Protein AF-A0A3D0ZPR6-F1 (afdb_monomer)

Structure (mmCIF, N/CA/C/O backbone):
data_AF-A0A3D0ZPR6-F1
#
_entry.id   AF-A0A3D0ZPR6-F1
#
loop_
_atom_site.group_PDB
_atom_site.id
_atom_site.type_symbol
_atom_site.label_atom_id
_atom_site.label_alt_id
_atom_site.label_comp_id
_atom_site.label_asym_id
_atom_site.label_entity_id
_atom_site.label_seq_id
_atom_site.pdbx_PDB_ins_code
_atom_site.Cartn_x
_atom_site.Cartn_y
_atom_site.Cartn_z
_atom_site.occupancy
_atom_site.B_iso_or_equiv
_atom_site.auth_seq_id
_atom_site.auth_comp_id
_atom_site.auth_asym_id
_atom_site.auth_atom_id
_atom_site.pdbx_PDB_model_num
ATOM 1 N N . MET A 1 1 ? -11.405 -10.430 -20.512 1.00 34.81 1 MET A N 1
ATOM 2 C CA . MET A 1 1 ? -11.987 -11.019 -19.284 1.00 34.81 1 MET A CA 1
ATOM 3 C C . MET A 1 1 ? -10.862 -11.625 -18.451 1.00 34.81 1 MET A C 1
ATOM 5 O O . MET A 1 1 ? -10.528 -12.784 -18.634 1.00 34.81 1 MET A O 1
ATOM 9 N N . ILE A 1 2 ? -10.227 -10.839 -17.581 1.00 27.16 2 ILE A N 1
ATOM 10 C CA . ILE A 1 2 ? -9.358 -11.370 -16.519 1.00 27.16 2 ILE A CA 1
ATOM 11 C C . ILE A 1 2 ? -9.762 -10.626 -15.255 1.00 27.16 2 ILE A C 1
ATOM 13 O O . ILE A 1 2 ? -9.147 -9.654 -14.848 1.00 27.16 2 ILE A O 1
ATOM 17 N N . ASN A 1 3 ? -10.882 -11.061 -14.689 1.00 32.47 3 ASN A N 1
ATOM 18 C CA . ASN A 1 3 ? -11.326 -10.644 -13.372 1.00 32.47 3 ASN A CA 1
ATOM 19 C C . ASN A 1 3 ? -10.833 -11.718 -12.394 1.00 32.47 3 ASN A C 1
ATOM 21 O O . ASN A 1 3 ? -11.618 -12.502 -11.863 1.00 32.47 3 ASN A O 1
ATOM 25 N N . LYS A 1 4 ? -9.508 -11.820 -12.214 1.00 36.25 4 LYS A N 1
ATOM 26 C CA . LYS A 1 4 ? -8.973 -12.439 -10.999 1.00 36.25 4 LYS A CA 1
ATOM 27 C C . LYS A 1 4 ? -9.150 -11.386 -9.919 1.00 36.25 4 LYS A C 1
ATOM 29 O O . LYS A 1 4 ? -8.231 -10.632 -9.625 1.00 36.25 4 LYS A O 1
ATOM 34 N N . ARG A 1 5 ? -10.394 -11.289 -9.435 1.00 39.62 5 ARG A N 1
ATOM 35 C CA . ARG A 1 5 ? -10.737 -10.559 -8.220 1.00 39.62 5 ARG A CA 1
ATOM 36 C C . ARG A 1 5 ? -9.636 -10.831 -7.210 1.00 39.62 5 ARG A C 1
ATOM 38 O O . ARG A 1 5 ? -9.244 -11.988 -7.050 1.00 39.62 5 ARG A O 1
ATOM 45 N N . PHE A 1 6 ? -9.176 -9.768 -6.565 1.00 43.50 6 PHE A N 1
ATOM 46 C CA . PHE A 1 6 ? -8.544 -9.831 -5.259 1.00 43.50 6 PHE A CA 1
ATOM 47 C C . PHE A 1 6 ? -9.186 -10.990 -4.491 1.00 43.50 6 PHE A C 1
ATOM 49 O O . PHE A 1 6 ? -10.407 -11.000 -4.299 1.00 43.50 6 PHE A O 1
ATOM 56 N N . ASP A 1 7 ? -8.421 -12.051 -4.244 1.00 51.84 7 ASP A N 1
ATOM 57 C CA . ASP A 1 7 ? -8.992 -13.287 -3.730 1.00 51.84 7 ASP A CA 1
ATOM 58 C C . ASP A 1 7 ? -9.347 -13.031 -2.267 1.00 51.84 7 ASP A C 1
ATOM 60 O O . ASP A 1 7 ? -8.512 -13.161 -1.381 1.00 51.84 7 ASP A O 1
ATOM 64 N N . LEU A 1 8 ? -10.583 -12.588 -2.028 1.00 46.66 8 LEU A N 1
ATOM 65 C CA . LEU A 1 8 ? -11.103 -12.271 -0.700 1.00 46.66 8 LEU A CA 1
ATOM 66 C C . LEU A 1 8 ? -10.991 -13.470 0.242 1.00 46.66 8 LEU A C 1
ATOM 68 O O . LEU A 1 8 ? -10.890 -13.281 1.450 1.00 46.66 8 LEU A O 1
ATOM 72 N N . LYS A 1 9 ? -10.987 -14.697 -0.294 1.00 52.53 9 LYS A N 1
ATOM 73 C CA . LYS A 1 9 ? -10.717 -15.894 0.494 1.00 52.53 9 LYS A CA 1
ATOM 74 C C . LYS A 1 9 ? -9.251 -15.918 0.917 1.00 52.53 9 LYS A C 1
ATOM 76 O O . LYS A 1 9 ? -8.989 -16.046 2.100 1.00 52.53 9 LYS A O 1
ATOM 81 N N . LYS A 1 10 ? -8.316 -15.671 -0.002 1.00 57.78 10 LYS A N 1
ATOM 82 C CA . LYS A 1 10 ? -6.886 -15.540 0.317 1.00 57.78 10 LYS A CA 1
ATOM 83 C C . LYS A 1 10 ? -6.594 -14.365 1.259 1.00 57.78 10 LYS A C 1
ATOM 85 O O . LYS A 1 10 ? -5.758 -14.505 2.137 1.00 57.78 10 LYS A O 1
ATOM 90 N N . LEU A 1 11 ? -7.286 -13.230 1.125 1.00 51.34 11 LEU A N 1
ATOM 91 C CA . LEU A 1 11 ? -7.208 -12.108 2.071 1.00 51.34 11 LEU A CA 1
ATOM 92 C C . LEU A 1 11 ? -7.640 -12.557 3.471 1.00 51.34 11 LEU A C 1
ATOM 94 O O . LEU A 1 11 ? -6.937 -12.286 4.435 1.00 51.34 11 LEU A O 1
ATOM 98 N N . LYS A 1 12 ? -8.770 -13.268 3.568 1.00 57.56 12 LYS A N 1
ATOM 99 C CA . LYS A 1 12 ? -9.267 -13.830 4.829 1.00 57.56 12 LYS A CA 1
ATOM 100 C C . LYS A 1 12 ? -8.322 -14.880 5.396 1.00 57.56 12 LYS A C 1
ATOM 102 O O . LYS A 1 12 ? -8.087 -14.860 6.590 1.00 57.56 12 LYS A O 1
ATOM 107 N N . ASP A 1 13 ? -7.738 -15.735 4.564 1.00 63.59 13 ASP A N 1
ATOM 108 C CA . ASP A 1 13 ? -6.769 -16.748 4.988 1.00 63.59 13 ASP A CA 1
ATOM 109 C C . ASP A 1 13 ? -5.475 -16.098 5.503 1.00 63.59 13 ASP A C 1
ATOM 111 O O . ASP A 1 13 ? -4.965 -16.514 6.531 1.00 63.59 13 ASP A O 1
ATOM 115 N N . LEU A 1 14 ? -4.983 -15.029 4.864 1.00 59.00 14 LEU A N 1
ATOM 116 C CA . LEU A 1 14 ? -3.809 -14.281 5.334 1.00 59.00 14 LEU A CA 1
ATOM 117 C C . LEU A 1 14 ? -4.095 -13.442 6.576 1.00 59.00 14 LEU A C 1
ATOM 119 O O . LEU A 1 14 ? -3.230 -13.311 7.437 1.00 59.00 14 LEU A O 1
ATOM 123 N N . LEU A 1 15 ? -5.298 -12.871 6.666 1.00 61.22 15 LEU A N 1
ATOM 124 C CA . LEU A 1 15 ? -5.761 -12.200 7.870 1.00 61.22 15 LEU A CA 1
ATOM 125 C C . LEU A 1 15 ? -5.844 -13.221 9.005 1.00 61.22 15 LEU A C 1
ATOM 127 O O . LEU A 1 15 ? -5.319 -12.963 10.073 1.00 61.22 15 LEU A O 1
ATOM 131 N N . ASN A 1 16 ? -6.396 -14.408 8.753 1.00 62.38 16 ASN A N 1
ATOM 132 C CA . ASN A 1 16 ? -6.420 -15.499 9.718 1.00 62.38 16 ASN A CA 1
ATOM 133 C C . ASN A 1 16 ? -4.999 -15.947 10.090 1.00 62.38 16 ASN A C 1
ATOM 135 O O . ASN A 1 16 ? -4.722 -16.032 11.271 1.00 62.38 16 ASN A O 1
ATOM 139 N N . GLU A 1 17 ? -4.071 -16.137 9.146 1.00 64.31 17 GLU A N 1
ATOM 140 C CA . GLU A 1 17 ? -2.657 -16.454 9.437 1.00 64.31 17 GLU A CA 1
ATOM 141 C C . GLU A 1 17 ? -1.986 -15.375 10.308 1.00 64.31 17 GLU A C 1
ATOM 143 O O . GLU A 1 17 ? -1.278 -15.707 11.255 1.00 64.31 17 GLU A O 1
ATOM 148 N N . ALA A 1 18 ? -2.234 -14.089 10.034 1.00 55.81 18 ALA A N 1
ATOM 149 C CA . ALA A 1 18 ? -1.741 -12.980 10.855 1.00 55.81 18 ALA A CA 1
ATOM 150 C C . ALA A 1 18 ? -2.423 -12.916 12.238 1.00 55.81 18 ALA A C 1
ATOM 152 O O . ALA A 1 18 ? -1.809 -12.477 13.211 1.00 55.81 18 ALA A O 1
ATOM 153 N N . LEU A 1 19 ? -3.679 -13.363 12.329 1.00 58.81 19 LEU A N 1
ATOM 154 C CA . LEU A 1 19 ? -4.473 -13.433 13.557 1.00 58.81 19 LEU A CA 1
ATOM 155 C C . LEU A 1 19 ? -4.222 -14.712 14.373 1.00 58.81 19 LEU A C 1
ATOM 157 O O . LEU A 1 19 ? -4.479 -14.699 15.571 1.00 58.81 19 LEU A O 1
ATOM 161 N N . GLU A 1 20 ? -3.682 -15.789 13.795 1.00 60.47 20 GLU A N 1
ATOM 162 C CA . GLU A 1 20 ? -3.307 -17.022 14.516 1.00 60.47 20 GLU A CA 1
ATOM 163 C C . GLU A 1 20 ? -2.191 -16.757 15.551 1.00 60.47 20 GLU A C 1
ATOM 165 O O . GLU A 1 20 ? -2.077 -17.471 16.550 1.00 60.47 20 GLU A O 1
ATOM 170 N N . GLU A 1 21 ? -1.409 -15.679 15.386 1.00 52.12 21 GLU A N 1
ATOM 171 C CA . GLU A 1 21 ? -0.466 -15.192 16.406 1.00 52.12 21 GLU A CA 1
ATOM 172 C C . GLU A 1 21 ? -1.179 -14.592 17.642 1.00 52.12 21 GLU A C 1
ATOM 174 O O . GLU A 1 21 ? -0.610 -14.566 18.737 1.00 52.12 21 GLU A O 1
ATOM 179 N N . GLN A 1 22 ? -2.447 -14.179 17.516 1.00 47.12 22 GLN A N 1
ATOM 180 C CA . GLN A 1 22 ? -3.322 -13.792 18.625 1.00 47.12 22 GLN A CA 1
ATOM 181 C C . GLN A 1 22 ? -4.172 -14.988 19.069 1.00 47.12 22 GLN A C 1
ATOM 183 O O . GLN A 1 22 ? -5.260 -15.252 18.564 1.00 47.12 22 GLN A O 1
ATOM 188 N N . LYS A 1 23 ? -3.676 -15.727 20.068 1.00 44.44 23 LYS A N 1
ATOM 189 C CA . LYS A 1 23 ? -4.405 -16.825 20.728 1.00 44.44 23 LYS A CA 1
ATOM 190 C C . LYS A 1 23 ? -5.888 -16.498 20.938 1.00 44.44 23 LYS A C 1
ATOM 192 O O . LYS A 1 23 ? -6.188 -15.594 21.707 1.00 44.44 23 LYS A O 1
ATOM 197 N N . LYS A 1 24 ? -6.768 -17.346 20.383 1.00 47.41 24 LYS A N 1
ATOM 198 C CA . LYS A 1 24 ? -8.145 -17.637 20.839 1.00 47.41 24 LYS A CA 1
ATOM 199 C C . LYS A 1 24 ? -8.813 -16.483 21.590 1.00 47.41 24 LYS A C 1
ATOM 201 O O . LYS A 1 24 ? -9.050 -16.570 22.795 1.00 47.41 24 LYS A O 1
ATOM 206 N N . VAL A 1 25 ? -9.170 -15.439 20.864 1.00 43.69 25 VAL A N 1
ATOM 207 C CA . VAL A 1 25 ? -10.158 -14.484 21.342 1.00 43.69 25 VAL A CA 1
ATOM 208 C C . VAL A 1 25 ? -11.350 -14.577 20.402 1.00 43.69 25 VAL A C 1
ATOM 210 O O . VAL A 1 25 ? -11.406 -13.960 19.346 1.00 43.69 25 VAL A O 1
ATOM 213 N N . ASP A 1 26 ? -12.296 -15.426 20.792 1.00 58.94 26 ASP A N 1
ATOM 214 C CA . ASP A 1 26 ? -13.653 -15.428 20.260 1.00 58.94 26 ASP A CA 1
ATOM 215 C C . ASP A 1 26 ? -14.349 -14.142 20.751 1.00 58.94 26 ASP A C 1
ATOM 217 O O . ASP A 1 26 ? -15.017 -14.127 21.784 1.00 58.94 26 ASP A O 1
ATOM 221 N N . LEU A 1 27 ? -14.095 -13.012 20.083 1.00 46.84 27 LEU A N 1
ATOM 222 C CA . LEU A 1 27 ? -14.778 -11.738 20.327 1.00 46.84 27 LEU A CA 1
ATOM 223 C C . LEU A 1 27 ? -15.322 -11.222 19.001 1.00 46.84 27 LEU A C 1
ATOM 225 O O . LEU A 1 27 ? -14.607 -10.620 18.203 1.00 46.84 27 LEU A O 1
ATOM 229 N N . GLY A 1 28 ? -16.607 -11.486 18.769 1.00 52.66 28 GLY A N 1
ATOM 230 C CA . GLY A 1 28 ? -17.334 -11.127 17.556 1.00 52.66 28 GLY A CA 1
ATOM 231 C C . GLY A 1 28 ? -16.901 -9.793 16.947 1.00 52.66 28 GLY A C 1
ATOM 232 O O . GLY A 1 28 ? -17.127 -8.734 17.524 1.00 52.66 28 GLY A O 1
ATOM 233 N N . LYS A 1 29 ? -16.304 -9.865 15.752 1.00 75.25 29 LYS A N 1
ATOM 234 C CA . LYS A 1 29 ? -15.971 -8.719 14.895 1.00 75.25 29 LYS A CA 1
ATOM 235 C C . LYS A 1 29 ? -15.117 -7.619 15.550 1.00 75.25 29 LYS A C 1
ATOM 237 O O . LYS A 1 29 ? -15.063 -6.531 14.995 1.00 75.25 29 LYS A O 1
ATOM 242 N N . LEU A 1 30 ? -14.463 -7.835 16.690 1.00 83.69 30 LEU A N 1
ATOM 243 C CA . LEU A 1 30 ? -13.553 -6.844 17.272 1.00 83.69 30 LEU A CA 1
ATOM 244 C C . LEU A 1 30 ? -12.131 -7.107 16.785 1.00 83.69 30 LEU A C 1
ATOM 246 O O . LEU A 1 30 ? -11.674 -8.246 16.804 1.00 83.69 30 LEU A O 1
ATOM 250 N N . LEU A 1 31 ? -11.445 -6.055 16.347 1.00 86.06 31 LEU A N 1
ATOM 251 C CA . LEU A 1 31 ? -10.065 -6.139 15.883 1.00 86.06 31 LEU A CA 1
ATOM 252 C C . LEU A 1 31 ? -9.272 -4.941 16.401 1.00 86.06 31 LEU A C 1
ATOM 254 O O . LEU A 1 31 ? -9.703 -3.798 16.271 1.00 86.06 31 LEU A O 1
ATOM 258 N N . ASP A 1 32 ? -8.121 -5.216 16.996 1.00 89.94 32 ASP A N 1
ATOM 259 C CA . ASP A 1 32 ? -7.207 -4.184 17.472 1.00 89.94 32 ASP A CA 1
ATOM 260 C C . ASP A 1 32 ? -6.571 -3.413 16.294 1.00 89.94 32 ASP A C 1
ATOM 262 O O . ASP A 1 32 ? -6.167 -4.001 15.287 1.00 89.94 32 ASP A O 1
ATOM 266 N N . GLU A 1 33 ? -6.473 -2.088 16.426 1.00 93.19 33 GLU A N 1
ATOM 267 C CA . GLU A 1 33 ? -5.953 -1.176 15.398 1.00 93.19 33 GLU A CA 1
ATOM 268 C C . GLU A 1 33 ? -4.491 -1.473 15.011 1.00 93.19 33 GLU A C 1
ATOM 270 O O . GLU A 1 33 ? -4.155 -1.429 13.820 1.00 93.19 33 GLU A O 1
ATOM 275 N N . ARG A 1 34 ? -3.618 -1.827 15.970 1.00 90.50 34 ARG A N 1
ATOM 276 C CA . ARG A 1 34 ? -2.227 -2.220 15.661 1.00 90.50 34 ARG A CA 1
ATOM 277 C C . ARG A 1 34 ? -2.192 -3.516 14.867 1.00 90.50 34 ARG A C 1
ATOM 279 O O . ARG A 1 34 ? -1.486 -3.614 13.869 1.00 90.50 34 ARG A O 1
ATOM 286 N N . THR A 1 35 ? -3.001 -4.488 15.266 1.00 86.12 35 THR A N 1
ATOM 287 C CA . THR A 1 35 ? -3.123 -5.785 14.591 1.00 86.12 35 THR A CA 1
ATOM 288 C C . THR A 1 35 ? -3.624 -5.622 13.159 1.00 86.12 35 THR A C 1
ATOM 290 O O . THR A 1 35 ? -3.054 -6.205 12.237 1.00 86.12 35 THR A O 1
ATOM 293 N N . ALA A 1 36 ? -4.642 -4.782 12.953 1.00 89.44 36 ALA A N 1
ATOM 294 C CA . ALA A 1 36 ? -5.132 -4.443 11.621 1.00 89.44 36 ALA A CA 1
ATOM 295 C C . ALA A 1 36 ? -4.035 -3.799 10.757 1.00 89.44 36 ALA A C 1
ATOM 297 O O . ALA A 1 36 ? -3.890 -4.162 9.592 1.00 89.44 36 ALA A O 1
ATOM 298 N N . SER A 1 37 ? -3.232 -2.899 11.333 1.00 90.31 37 SER A N 1
ATOM 299 C CA . SER A 1 37 ? -2.139 -2.206 10.633 1.00 90.31 37 SER A CA 1
ATOM 300 C C . SER A 1 37 ? -0.974 -3.145 10.289 1.00 90.31 37 SER A C 1
ATOM 302 O O . SER A 1 37 ? -0.491 -3.142 9.158 1.00 90.31 37 SER A O 1
ATOM 304 N N . LYS A 1 38 ? -0.582 -4.038 11.207 1.00 86.56 38 LYS A N 1
ATOM 305 C CA . LYS A 1 38 ? 0.403 -5.101 10.944 1.00 86.56 38 LYS A CA 1
ATOM 306 C C . LYS A 1 38 ? -0.068 -6.036 9.830 1.00 86.56 38 LYS A C 1
ATOM 308 O O . LYS A 1 38 ? 0.678 -6.319 8.891 1.00 86.56 38 LYS A O 1
ATOM 313 N N . ALA A 1 39 ? -1.323 -6.488 9.898 1.00 84.44 39 ALA A N 1
ATOM 314 C CA . ALA A 1 39 ? -1.916 -7.326 8.860 1.00 84.44 39 ALA A CA 1
ATOM 315 C C . ALA A 1 39 ? -1.967 -6.597 7.509 1.00 84.44 39 ALA A C 1
ATOM 317 O O . ALA A 1 39 ? -1.634 -7.192 6.484 1.00 84.44 39 ALA A O 1
ATOM 318 N N . PHE A 1 40 ? -2.320 -5.308 7.510 1.00 88.75 40 PHE A N 1
ATOM 319 C CA . PHE A 1 40 ? -2.325 -4.467 6.317 1.00 88.75 40 PHE A CA 1
ATOM 320 C C . PHE A 1 40 ? -0.957 -4.455 5.630 1.00 88.75 40 PHE A C 1
ATOM 322 O O . PHE A 1 40 ? -0.876 -4.799 4.449 1.00 88.75 40 PHE A O 1
ATOM 329 N N . VAL A 1 41 ? 0.118 -4.131 6.357 1.00 87.44 41 VAL A N 1
ATOM 330 C CA . VAL A 1 41 ? 1.483 -4.090 5.805 1.00 87.44 41 VAL A CA 1
ATOM 331 C C . VAL A 1 41 ? 1.896 -5.464 5.273 1.00 87.44 41 VAL A C 1
ATOM 333 O O . VAL A 1 41 ? 2.286 -5.587 4.110 1.00 87.44 41 VAL A O 1
ATOM 336 N N . ALA A 1 42 ? 1.744 -6.519 6.080 1.00 82.62 42 ALA A N 1
ATOM 337 C CA . ALA A 1 42 ? 2.176 -7.869 5.718 1.00 82.62 42 ALA A CA 1
ATOM 338 C C . ALA A 1 42 ? 1.458 -8.409 4.469 1.00 82.62 42 ALA A C 1
ATOM 340 O O . ALA A 1 42 ? 2.089 -8.936 3.546 1.00 82.62 42 ALA A O 1
ATOM 341 N N . ILE A 1 43 ? 0.133 -8.258 4.411 1.00 82.69 43 ILE A N 1
ATOM 342 C CA . ILE A 1 43 ? -0.679 -8.713 3.279 1.00 82.69 43 ILE A CA 1
ATOM 343 C C . ILE A 1 43 ? -0.354 -7.905 2.028 1.00 82.69 43 ILE A C 1
ATOM 345 O O . ILE A 1 43 ? -0.222 -8.479 0.945 1.00 82.69 43 ILE A O 1
ATOM 349 N N . THR A 1 44 ? -0.199 -6.590 2.169 1.00 85.50 44 THR A N 1
ATOM 350 C CA . THR A 1 44 ? 0.097 -5.699 1.046 1.00 85.50 44 THR A CA 1
ATOM 351 C C . THR A 1 44 ? 1.446 -6.036 0.417 1.00 85.50 44 THR A C 1
ATOM 353 O O . THR A 1 44 ? 1.515 -6.237 -0.796 1.00 85.50 44 THR A O 1
ATOM 356 N N . MET A 1 45 ? 2.484 -6.235 1.233 1.00 84.69 45 MET A N 1
ATOM 357 C CA . MET A 1 45 ? 3.808 -6.658 0.767 1.00 84.69 45 MET A CA 1
ATOM 358 C C . MET A 1 45 ? 3.772 -8.032 0.083 1.00 84.69 45 MET A C 1
ATOM 360 O O . MET A 1 45 ? 4.321 -8.214 -1.007 1.00 84.69 45 MET A O 1
ATOM 364 N N . LYS A 1 46 ? 3.056 -9.005 0.665 1.00 83.00 46 LYS A N 1
ATOM 365 C CA . LYS A 1 46 ? 2.883 -10.335 0.056 1.00 83.00 46 LYS A CA 1
ATOM 366 C C . LYS A 1 46 ? 2.145 -10.255 -1.281 1.00 83.00 46 LYS A C 1
ATOM 368 O O . LYS A 1 46 ? 2.476 -10.985 -2.216 1.00 83.00 46 LYS A O 1
ATOM 373 N N . ASN A 1 47 ? 1.134 -9.398 -1.391 1.00 82.75 47 ASN A N 1
ATOM 374 C CA . ASN A 1 47 ? 0.400 -9.199 -2.636 1.00 82.75 47 ASN A CA 1
ATOM 375 C C . ASN A 1 47 ? 1.274 -8.543 -3.702 1.00 82.75 47 ASN A C 1
ATOM 377 O O . ASN A 1 47 ? 1.302 -9.049 -4.821 1.00 82.75 47 ASN A O 1
ATOM 381 N N . ALA A 1 48 ? 2.042 -7.511 -3.351 1.00 85.00 48 ALA A N 1
ATOM 382 C CA . ALA A 1 48 ? 2.982 -6.877 -4.267 1.00 85.00 48 ALA A CA 1
ATOM 383 C C . ALA A 1 48 ? 4.000 -7.885 -4.827 1.00 85.00 48 ALA A C 1
ATOM 385 O O . ALA A 1 48 ? 4.129 -8.013 -6.044 1.00 85.00 48 ALA A O 1
ATOM 386 N N . SER A 1 49 ? 4.608 -8.704 -3.961 1.00 84.25 49 SER A N 1
ATOM 387 C CA . SER A 1 49 ? 5.518 -9.783 -4.374 1.00 84.25 49 SER A CA 1
ATOM 388 C C . SER A 1 49 ? 4.854 -10.818 -5.294 1.00 84.25 49 SER A C 1
ATOM 390 O O . SER A 1 49 ? 5.456 -11.262 -6.268 1.00 84.25 49 SER A O 1
ATOM 392 N N . ASN A 1 50 ? 3.586 -11.170 -5.053 1.00 83.69 50 ASN A N 1
ATOM 393 C CA . ASN A 1 50 ? 2.842 -12.084 -5.929 1.00 83.69 50 ASN A CA 1
ATOM 394 C C . ASN A 1 50 ? 2.456 -11.453 -7.278 1.00 83.69 50 ASN A C 1
ATOM 396 O O . ASN A 1 50 ? 2.316 -12.165 -8.272 1.00 83.69 50 ASN A O 1
ATOM 400 N N . MET A 1 51 ? 2.219 -10.141 -7.309 1.00 82.31 51 MET A N 1
ATOM 401 C CA . MET A 1 51 ? 1.794 -9.411 -8.505 1.00 82.31 51 MET A CA 1
ATOM 402 C C . MET A 1 51 ? 2.967 -9.072 -9.420 1.00 82.31 51 MET A C 1
ATOM 404 O O . MET A 1 51 ? 2.807 -9.083 -10.644 1.00 82.31 51 MET A O 1
ATOM 408 N N . TRP A 1 52 ? 4.140 -8.803 -8.844 1.00 84.69 52 TRP A N 1
ATOM 409 C CA . TRP A 1 52 ? 5.316 -8.361 -9.581 1.00 84.69 52 TRP A CA 1
ATOM 410 C C . TRP A 1 52 ? 5.712 -9.282 -10.751 1.00 84.69 52 TRP A C 1
ATOM 412 O O . TRP A 1 52 ? 5.869 -8.764 -11.858 1.00 84.69 52 TRP A O 1
ATOM 422 N N . PRO A 1 53 ? 5.782 -10.625 -10.614 1.00 83.88 53 PRO A N 1
ATOM 423 C CA . PRO A 1 53 ? 6.123 -11.504 -11.734 1.00 83.88 53 PRO A CA 1
ATOM 424 C C . PRO A 1 53 ? 5.181 -11.355 -12.932 1.00 83.88 53 PRO A C 1
ATOM 426 O O . PRO A 1 53 ? 5.623 -11.363 -14.081 1.00 83.88 53 PRO A O 1
ATOM 429 N N . ASP A 1 54 ? 3.883 -11.182 -12.675 1.00 81.31 54 ASP A N 1
ATOM 430 C CA . ASP A 1 54 ? 2.880 -10.995 -13.722 1.00 81.31 54 ASP A CA 1
ATOM 431 C C . ASP A 1 54 ? 3.002 -9.610 -14.373 1.00 81.31 54 ASP A C 1
ATOM 433 O O . ASP A 1 54 ? 2.925 -9.509 -15.601 1.00 81.31 54 ASP A O 1
ATOM 437 N N . ILE A 1 55 ? 3.250 -8.558 -13.586 1.00 79.00 55 ILE A N 1
ATOM 438 C CA . ILE A 1 55 ? 3.519 -7.203 -14.093 1.00 79.00 55 ILE A CA 1
ATOM 439 C C . ILE A 1 55 ? 4.772 -7.224 -14.980 1.00 79.00 55 ILE A C 1
ATOM 441 O O . ILE A 1 55 ? 4.709 -6.874 -16.162 1.00 79.00 55 ILE A O 1
ATOM 445 N N . LYS A 1 56 ? 5.890 -7.740 -14.467 1.00 78.94 56 LYS A N 1
ATOM 446 C CA . LYS A 1 56 ? 7.159 -7.840 -15.189 1.00 78.94 56 LYS A CA 1
ATOM 447 C C . LYS A 1 56 ? 7.020 -8.650 -16.478 1.00 78.94 56 LYS A C 1
ATOM 449 O O . LYS A 1 56 ? 7.338 -8.146 -17.554 1.00 78.94 56 LYS A O 1
ATOM 454 N N . ALA A 1 57 ? 6.523 -9.886 -16.403 1.00 74.44 57 ALA A N 1
ATOM 455 C CA . ALA A 1 57 ? 6.530 -10.809 -17.539 1.00 74.44 57 ALA A CA 1
ATOM 456 C C . ALA A 1 57 ? 5.461 -10.496 -18.594 1.00 74.44 57 ALA A C 1
ATOM 458 O O . ALA A 1 57 ? 5.716 -10.635 -19.789 1.00 74.44 57 ALA A O 1
ATOM 459 N N . LYS A 1 58 ? 4.253 -10.099 -18.177 1.00 69.19 58 LYS A N 1
ATOM 460 C CA . LYS A 1 58 ? 3.111 -9.957 -19.098 1.00 69.19 58 LYS A CA 1
ATOM 461 C C . LYS A 1 58 ? 2.843 -8.516 -19.500 1.00 69.19 58 LYS A C 1
ATOM 463 O O . LYS A 1 58 ? 2.238 -8.295 -20.545 1.00 69.19 58 LYS A O 1
ATOM 468 N N . ARG A 1 59 ? 3.229 -7.548 -18.667 1.00 68.56 59 ARG A N 1
ATOM 469 C CA . ARG A 1 59 ? 2.847 -6.141 -18.843 1.00 68.56 59 ARG A CA 1
ATOM 470 C C . ARG A 1 59 ? 4.024 -5.245 -19.194 1.00 68.56 59 ARG A C 1
ATOM 472 O O . ARG A 1 59 ? 3.821 -4.300 -19.939 1.00 68.56 59 ARG A O 1
ATOM 479 N N . MET A 1 60 ? 5.234 -5.557 -18.726 1.00 71.81 60 MET A N 1
ATOM 480 C CA . MET A 1 60 ? 6.426 -4.739 -18.984 1.00 71.81 60 MET A CA 1
ATOM 481 C C . MET A 1 60 ? 7.335 -5.339 -20.062 1.00 71.81 60 MET A C 1
ATOM 483 O O . MET A 1 60 ? 7.709 -4.637 -20.999 1.00 71.81 60 MET A O 1
ATOM 487 N N . ALA A 1 61 ? 7.647 -6.639 -19.995 1.00 69.44 61 ALA A N 1
ATOM 488 C CA . ALA A 1 61 ? 8.566 -7.304 -20.927 1.00 69.44 61 ALA A CA 1
ATOM 489 C C . ALA A 1 61 ? 8.242 -7.126 -22.431 1.00 69.44 61 ALA A C 1
ATOM 491 O O . ALA A 1 61 ? 9.184 -7.032 -23.217 1.00 69.44 61 ALA A O 1
ATOM 492 N N . PRO A 1 62 ? 6.968 -7.031 -22.876 1.00 66.12 62 PRO A N 1
ATOM 493 C CA . PRO A 1 62 ? 6.669 -6.774 -24.289 1.00 66.12 62 PRO A CA 1
ATOM 494 C C . PRO A 1 62 ? 7.086 -5.377 -24.780 1.00 66.12 62 PRO A C 1
ATOM 496 O O . PRO A 1 62 ? 7.273 -5.180 -25.981 1.00 66.12 62 PRO A O 1
ATOM 499 N N . TYR A 1 63 ? 7.226 -4.417 -23.865 1.00 62.06 63 TYR A N 1
ATOM 500 C CA . TYR A 1 63 ? 7.391 -2.993 -24.172 1.00 62.06 63 TYR A CA 1
ATOM 501 C C . TYR A 1 63 ? 8.755 -2.444 -23.742 1.00 62.06 63 TYR A C 1
ATOM 503 O O . TYR A 1 63 ? 9.221 -1.443 -24.278 1.00 62.06 63 TYR A O 1
ATOM 511 N N . VAL A 1 64 ? 9.423 -3.122 -22.812 1.00 63.06 64 VAL A N 1
ATOM 512 C CA . VAL A 1 64 ? 10.702 -2.712 -22.239 1.00 63.06 64 VAL A CA 1
ATOM 513 C C . VAL A 1 64 ? 11.826 -3.533 -22.871 1.00 63.06 64 VAL A C 1
ATOM 515 O O . VAL A 1 64 ? 11.984 -4.718 -22.591 1.00 63.06 64 VAL A O 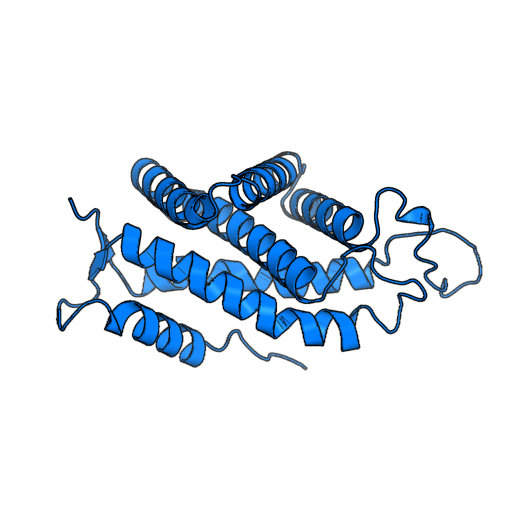1
ATOM 518 N N . ARG A 1 65 ? 12.637 -2.898 -23.726 1.00 55.59 65 ARG A N 1
ATOM 519 C CA . ARG A 1 65 ? 13.862 -3.507 -24.290 1.00 55.59 65 ARG A CA 1
ATOM 520 C C . ARG A 1 65 ? 15.114 -3.308 -23.421 1.00 55.59 65 ARG A C 1
ATOM 522 O O . ARG A 1 65 ? 16.150 -3.894 -23.725 1.00 55.59 65 ARG A O 1
ATOM 529 N N . GLY A 1 66 ? 15.035 -2.469 -22.386 1.00 54.00 66 GLY A N 1
ATOM 530 C CA . GLY A 1 66 ? 16.130 -2.172 -21.457 1.00 54.00 66 GLY A CA 1
ATOM 531 C C . GLY A 1 66 ? 16.169 -3.110 -20.248 1.00 54.00 66 GLY A C 1
ATOM 532 O O . GLY A 1 66 ? 15.196 -3.801 -19.951 1.00 54.00 66 GLY A O 1
ATOM 533 N N . LYS A 1 67 ? 17.299 -3.131 -19.534 1.00 56.12 67 LYS A N 1
ATOM 534 C CA . LYS A 1 67 ? 17.362 -3.738 -18.198 1.00 56.12 67 LYS A CA 1
ATOM 535 C C . LYS A 1 67 ? 16.716 -2.785 -17.193 1.00 56.12 67 LYS A C 1
ATOM 537 O O . LYS A 1 67 ? 16.906 -1.577 -17.301 1.00 56.12 67 LYS A O 1
ATOM 542 N N . LEU A 1 68 ? 15.976 -3.337 -16.235 1.00 60.62 68 LEU A N 1
ATOM 543 C CA . LEU A 1 68 ? 15.591 -2.600 -15.034 1.00 60.62 68 LEU A CA 1
ATOM 544 C C . LEU A 1 68 ? 16.866 -2.135 -14.311 1.00 60.62 68 LEU A C 1
ATOM 546 O O . LEU A 1 68 ? 17.858 -2.866 -14.285 1.00 60.62 68 LEU A O 1
ATOM 550 N N . VAL A 1 69 ? 16.832 -0.920 -13.769 1.00 58.41 69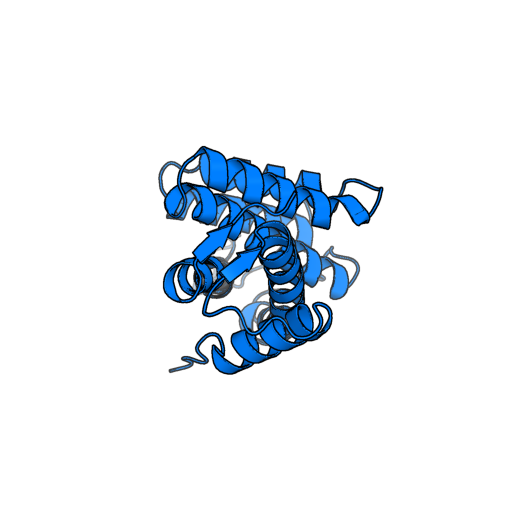 VAL A N 1
ATOM 551 C CA . VAL A 1 69 ? 17.868 -0.377 -12.882 1.00 58.41 69 VAL A CA 1
ATOM 552 C C . VAL A 1 69 ? 17.721 -0.953 -11.477 1.00 58.41 69 VAL A C 1
ATOM 554 O O . VAL A 1 69 ? 18.732 -1.118 -10.803 1.00 58.41 69 VAL A O 1
ATOM 557 N N . THR A 1 70 ? 16.505 -1.328 -11.055 1.00 58.84 70 THR A N 1
ATOM 558 C CA . THR A 1 70 ? 16.323 -2.082 -9.807 1.00 58.84 70 THR A CA 1
ATOM 559 C C . THR A 1 70 ? 17.142 -3.358 -9.856 1.00 58.84 70 THR A C 1
ATOM 561 O O . THR A 1 70 ? 16.953 -4.198 -10.742 1.00 58.84 70 THR A O 1
ATOM 564 N N . GLU A 1 71 ? 18.053 -3.481 -8.894 1.00 56.50 71 GLU A N 1
ATOM 565 C CA . GLU A 1 71 ? 19.098 -4.499 -8.902 1.00 56.50 71 GLU A CA 1
ATOM 566 C C . GLU A 1 71 ? 18.530 -5.921 -8.773 1.00 56.50 71 GLU A C 1
ATOM 568 O O . GLU A 1 71 ? 19.192 -6.871 -9.197 1.00 56.50 71 GLU A O 1
ATOM 573 N N . THR A 1 72 ? 17.290 -6.086 -8.282 1.00 70.12 72 THR A N 1
ATOM 574 C CA . THR A 1 72 ? 16.623 -7.390 -8.172 1.00 70.12 72 THR A CA 1
ATOM 575 C C . THR A 1 72 ? 15.080 -7.317 -8.228 1.00 70.12 72 THR A C 1
ATOM 577 O O . THR A 1 72 ? 14.484 -6.242 -8.132 1.00 70.12 72 THR A O 1
ATOM 580 N N . ASP A 1 73 ? 14.415 -8.472 -8.386 1.00 79.25 73 ASP A N 1
ATOM 581 C CA . ASP A 1 73 ? 12.942 -8.581 -8.367 1.00 79.25 73 ASP A CA 1
ATOM 582 C C . ASP A 1 73 ? 12.340 -8.297 -6.984 1.00 79.25 73 ASP A C 1
ATOM 584 O O . ASP A 1 73 ? 11.184 -7.882 -6.871 1.00 79.25 73 ASP A O 1
ATOM 588 N N . GLU A 1 74 ? 13.133 -8.490 -5.934 1.00 80.06 74 GLU A N 1
ATOM 589 C CA . GLU A 1 74 ? 12.773 -8.188 -4.556 1.00 80.06 74 GLU A CA 1
ATOM 590 C C . GLU A 1 74 ? 12.605 -6.681 -4.339 1.00 80.06 74 GLU A C 1
ATOM 592 O O . GLU A 1 74 ? 11.615 -6.279 -3.734 1.00 80.06 74 GLU A O 1
ATOM 597 N N . VAL A 1 75 ? 13.506 -5.852 -4.883 1.00 80.62 75 VAL A N 1
ATOM 598 C CA . VAL A 1 75 ? 13.417 -4.384 -4.760 1.00 80.62 75 VAL A CA 1
ATOM 599 C C . VAL A 1 75 ? 12.175 -3.858 -5.478 1.00 80.62 75 VAL A C 1
ATOM 601 O O . VAL A 1 75 ? 11.369 -3.160 -4.878 1.00 80.62 75 VAL A O 1
ATOM 604 N N . ALA A 1 76 ? 11.932 -4.283 -6.720 1.00 82.50 76 ALA A N 1
ATOM 605 C CA . ALA A 1 76 ? 10.754 -3.828 -7.461 1.00 82.50 76 ALA A CA 1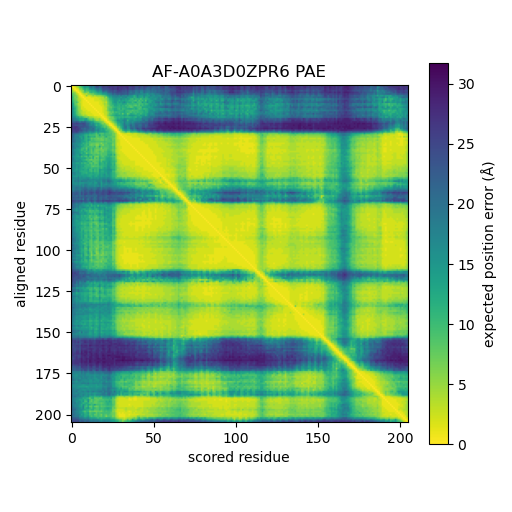
ATOM 606 C C . ALA A 1 76 ? 9.426 -4.274 -6.814 1.00 82.50 76 ALA A C 1
ATOM 608 O O . ALA A 1 76 ? 8.432 -3.544 -6.833 1.00 82.50 76 ALA A O 1
ATOM 609 N N . SER A 1 77 ? 9.407 -5.465 -6.204 1.00 84.94 77 SER A N 1
ATOM 610 C CA . SER A 1 77 ? 8.263 -5.937 -5.415 1.00 84.94 77 SER A CA 1
ATOM 611 C C . SER A 1 77 ? 8.056 -5.110 -4.145 1.00 84.94 77 SER A C 1
ATOM 613 O O . SER A 1 77 ? 6.910 -4.861 -3.768 1.00 84.94 77 SER A O 1
ATOM 615 N N . LEU A 1 78 ? 9.146 -4.700 -3.488 1.00 86.69 78 LEU A N 1
ATOM 616 C CA . LEU A 1 78 ? 9.114 -3.832 -2.315 1.00 86.69 78 LEU A CA 1
ATOM 617 C C . LEU A 1 78 ? 8.568 -2.450 -2.679 1.00 86.69 78 LEU A C 1
ATOM 619 O O . LEU A 1 78 ? 7.599 -2.024 -2.057 1.00 86.69 78 LEU A O 1
ATOM 623 N N . ASP A 1 79 ? 9.100 -1.802 -3.719 1.00 87.06 79 ASP A N 1
ATOM 624 C CA . ASP A 1 79 ? 8.638 -0.482 -4.173 1.00 87.06 79 ASP A CA 1
ATOM 625 C C . ASP A 1 79 ? 7.137 -0.502 -4.486 1.00 87.06 79 ASP A C 1
ATOM 627 O O . ASP A 1 79 ? 6.378 0.359 -4.037 1.00 87.06 79 ASP A O 1
ATOM 631 N N . LEU A 1 80 ? 6.678 -1.546 -5.193 1.00 87.88 80 LEU A N 1
ATOM 632 C CA . LEU A 1 80 ? 5.255 -1.751 -5.450 1.00 87.88 80 LEU A CA 1
ATOM 633 C C . LEU A 1 80 ? 4.468 -1.857 -4.136 1.00 87.88 80 LEU A C 1
ATOM 635 O O . LEU A 1 80 ? 3.434 -1.212 -3.993 1.00 87.88 80 LEU A O 1
ATOM 639 N N . GLY A 1 81 ? 4.951 -2.639 -3.170 1.00 89.12 81 GLY A N 1
ATOM 640 C CA . GLY A 1 81 ? 4.329 -2.778 -1.853 1.00 89.12 81 GLY A CA 1
ATOM 641 C C . GLY A 1 81 ? 4.221 -1.455 -1.097 1.00 89.12 81 GLY A C 1
ATOM 642 O O . GLY A 1 81 ? 3.160 -1.163 -0.547 1.00 89.12 81 GLY A O 1
ATOM 643 N N . LEU A 1 82 ? 5.266 -0.627 -1.123 1.00 91.25 82 LEU A N 1
ATOM 644 C CA . LEU A 1 82 ? 5.281 0.694 -0.488 1.00 91.25 82 LEU A CA 1
ATOM 645 C C . LEU A 1 82 ? 4.263 1.643 -1.134 1.00 91.25 82 LEU A C 1
ATOM 647 O O . LEU A 1 82 ? 3.518 2.317 -0.422 1.00 91.25 82 LEU A O 1
ATOM 651 N N . VAL A 1 83 ? 4.131 1.623 -2.462 1.00 90.75 83 VAL A N 1
ATOM 652 C CA . VAL A 1 83 ? 3.080 2.374 -3.166 1.00 90.75 83 VAL A CA 1
ATOM 653 C C . VAL A 1 83 ? 1.679 1.925 -2.741 1.00 90.75 83 VAL A C 1
ATOM 655 O O . VAL A 1 83 ? 0.811 2.755 -2.461 1.00 90.75 83 VAL A O 1
ATOM 658 N N . LEU A 1 84 ? 1.439 0.613 -2.670 1.00 89.38 84 LEU A N 1
ATOM 659 C CA . LEU A 1 84 ? 0.144 0.088 -2.230 1.00 89.38 84 LEU A CA 1
ATOM 660 C C . LEU A 1 84 ? -0.166 0.495 -0.780 1.00 89.38 84 LEU A C 1
ATOM 662 O O . LEU A 1 84 ? -1.317 0.796 -0.458 1.00 89.38 84 LEU A O 1
ATOM 666 N N . ILE A 1 85 ? 0.854 0.547 0.081 1.00 91.19 85 ILE A N 1
ATOM 667 C CA . ILE A 1 85 ? 0.716 1.017 1.462 1.00 91.19 85 ILE A CA 1
ATOM 668 C C . ILE A 1 85 ? 0.365 2.505 1.506 1.00 91.19 85 ILE A C 1
ATOM 670 O O . ILE A 1 85 ? -0.595 2.866 2.187 1.00 91.19 85 ILE A O 1
ATOM 674 N N . ALA A 1 86 ? 1.063 3.352 0.744 1.00 91.94 86 ALA A N 1
ATOM 675 C CA . ALA A 1 86 ? 0.769 4.784 0.643 1.00 91.94 86 ALA A CA 1
ATOM 676 C C . ALA A 1 86 ? -0.693 5.046 0.247 1.00 91.94 86 ALA A C 1
ATOM 678 O O . ALA A 1 86 ? -1.367 5.915 0.803 1.00 91.94 86 ALA A O 1
ATOM 679 N N . LEU A 1 87 ? -1.225 4.235 -0.665 1.00 89.75 87 LEU A N 1
ATOM 680 C CA . LEU A 1 87 ? -2.619 4.329 -1.089 1.00 89.75 87 LEU A CA 1
ATOM 681 C C . LEU A 1 87 ? -3.612 3.857 -0.045 1.00 89.75 87 LEU A C 1
ATOM 683 O O . LEU A 1 87 ? -4.652 4.493 0.129 1.00 89.75 87 LEU A O 1
ATOM 687 N N . GLY A 1 88 ? -3.300 2.774 0.664 1.00 90.12 88 GLY A N 1
ATOM 688 C CA . GLY A 1 88 ? -4.119 2.368 1.796 1.00 90.12 88 GLY A CA 1
ATOM 689 C C . GLY A 1 88 ? -4.117 3.430 2.894 1.00 90.12 88 GLY A C 1
ATOM 690 O O . GLY A 1 88 ? -5.183 3.724 3.419 1.00 90.12 88 GLY A O 1
ATOM 691 N N . ILE A 1 89 ? -2.986 4.089 3.174 1.00 91.75 89 ILE A N 1
ATOM 692 C CA . ILE A 1 89 ? -2.923 5.220 4.116 1.00 91.75 89 ILE A CA 1
ATOM 693 C C . ILE A 1 89 ? -3.817 6.377 3.654 1.00 91.75 89 ILE A C 1
ATOM 695 O O . ILE A 1 89 ? -4.634 6.870 4.431 1.00 91.75 89 ILE A O 1
ATOM 699 N N . ASN A 1 90 ? -3.744 6.768 2.378 1.00 88.31 90 ASN A N 1
ATOM 700 C CA . ASN A 1 90 ? -4.632 7.798 1.831 1.00 88.31 90 ASN A CA 1
ATOM 701 C C . ASN A 1 90 ? -6.120 7.411 1.974 1.00 88.31 90 ASN A C 1
ATOM 703 O O . ASN A 1 90 ? -6.986 8.246 2.232 1.00 88.31 90 ASN A O 1
ATOM 707 N N . GLN A 1 91 ? -6.436 6.120 1.856 1.00 88.38 91 GLN A N 1
ATOM 708 C CA . GLN A 1 91 ? -7.788 5.615 2.055 1.00 88.38 91 GLN A CA 1
ATOM 709 C C . GLN A 1 91 ? -8.233 5.635 3.525 1.00 88.38 91 GLN A C 1
ATOM 711 O O . GLN A 1 91 ? -9.396 5.943 3.791 1.00 88.38 91 GLN A O 1
ATOM 716 N N . ILE A 1 92 ? -7.342 5.347 4.480 1.00 91.50 92 ILE A N 1
ATOM 717 C CA . ILE A 1 92 ? -7.648 5.382 5.919 1.00 91.50 92 ILE A CA 1
ATOM 718 C C . ILE A 1 92 ? -8.270 6.736 6.297 1.00 91.50 92 ILE A C 1
ATOM 720 O O . ILE A 1 92 ? -9.316 6.765 6.948 1.00 91.50 92 ILE A O 1
ATOM 724 N N . GLY A 1 93 ? -7.694 7.847 5.820 1.00 87.81 93 GLY A N 1
ATOM 725 C CA . GLY A 1 93 ? -8.213 9.200 6.066 1.00 87.81 93 GLY A CA 1
ATOM 726 C C . GLY A 1 93 ? -9.628 9.447 5.524 1.00 87.81 93 GLY A C 1
ATOM 727 O O . GLY A 1 93 ? -10.373 10.244 6.089 1.00 87.81 93 GLY A O 1
ATOM 728 N N . ASN A 1 94 ? -10.030 8.729 4.472 1.00 87.50 94 ASN A N 1
ATOM 729 C CA . ASN A 1 94 ? -11.377 8.806 3.898 1.00 87.50 94 ASN A CA 1
ATOM 730 C C . ASN A 1 94 ? -12.382 7.880 4.602 1.00 87.50 94 ASN A C 1
ATOM 732 O O . ASN A 1 94 ? -13.592 8.109 4.547 1.00 87.50 94 ASN A O 1
ATOM 736 N N . LEU A 1 95 ? -11.904 6.805 5.232 1.00 91.06 95 LEU A N 1
ATOM 737 C CA . LEU A 1 95 ? -12.755 5.762 5.797 1.00 91.06 95 LEU A CA 1
ATOM 738 C C . LEU A 1 95 ? -12.995 5.904 7.296 1.00 91.06 95 LEU A C 1
ATOM 740 O O . LEU A 1 95 ? -14.072 5.514 7.756 1.00 91.06 95 LEU A O 1
ATOM 744 N N . PHE A 1 96 ? -12.045 6.433 8.055 1.00 93.25 96 PHE A N 1
ATOM 745 C CA . PHE A 1 96 ? -12.113 6.442 9.513 1.00 93.25 96 PHE A CA 1
ATOM 746 C C . PHE A 1 96 ? -12.202 7.869 10.069 1.00 93.25 96 PHE A C 1
ATOM 748 O O . PHE A 1 96 ? -11.764 8.817 9.417 1.00 93.25 96 PHE A O 1
ATOM 755 N N . PRO A 1 97 ? -12.776 8.058 11.274 1.00 95.31 97 PRO A N 1
ATOM 756 C CA . PRO A 1 97 ? -12.696 9.335 11.976 1.00 95.31 97 PRO A CA 1
ATOM 757 C C . PRO A 1 97 ? -11.241 9.790 12.124 1.00 95.31 97 PRO A C 1
ATOM 759 O O . PRO A 1 97 ? -10.365 8.958 12.346 1.00 95.31 97 PRO A O 1
ATOM 762 N N . LYS A 1 98 ? -11.000 11.105 12.060 1.00 94.94 98 LYS A N 1
ATOM 763 C CA . LYS A 1 98 ? -9.654 11.702 12.014 1.00 94.94 98 LYS A CA 1
ATOM 764 C C . LYS A 1 98 ? -8.670 11.105 13.032 1.00 94.94 98 LYS A C 1
ATOM 766 O O . LYS A 1 98 ? -7.602 10.658 12.638 1.00 94.94 98 LYS A O 1
ATOM 771 N N . GLU A 1 99 ? -9.046 11.037 14.307 1.00 95.12 99 GLU A N 1
ATOM 772 C CA . GLU A 1 99 ? -8.169 10.508 15.367 1.00 95.12 99 GLU A CA 1
ATOM 773 C C . GLU A 1 99 ? -7.816 9.025 15.159 1.00 95.12 99 GLU A C 1
ATOM 775 O O . GLU A 1 99 ? -6.676 8.614 15.356 1.00 95.12 99 GLU A O 1
ATOM 780 N N . GLN A 1 100 ? -8.780 8.211 14.718 1.00 94.81 100 GLN A N 1
ATOM 781 C CA . GLN A 1 100 ? -8.547 6.799 14.405 1.00 94.81 100 GLN A CA 1
ATOM 782 C C . GLN A 1 100 ? -7.693 6.639 13.142 1.00 94.81 100 GLN A C 1
ATOM 784 O O . GLN A 1 100 ? -6.828 5.769 13.088 1.00 94.81 100 GLN A O 1
ATOM 789 N N . ALA A 1 101 ? -7.899 7.497 12.142 1.00 95.31 101 ALA A N 1
ATOM 790 C CA . ALA A 1 101 ? -7.091 7.514 10.932 1.00 95.31 101 ALA A CA 1
ATOM 791 C C . ALA A 1 101 ? -5.621 7.863 11.223 1.00 95.31 101 ALA A C 1
ATOM 793 O O . ALA A 1 101 ? -4.719 7.221 10.684 1.00 95.31 101 ALA A O 1
ATOM 794 N N . GLU A 1 102 ? -5.380 8.836 12.105 1.00 94.94 102 GLU A N 1
ATOM 795 C CA . GLU A 1 102 ? -4.040 9.218 12.562 1.00 94.94 102 GLU A CA 1
ATOM 796 C C . GLU A 1 102 ? -3.343 8.056 13.287 1.00 94.94 102 GLU A C 1
ATOM 798 O O . GLU A 1 102 ? -2.201 7.735 12.954 1.00 94.94 102 GLU A O 1
ATOM 803 N N . ARG A 1 103 ? -4.034 7.358 14.203 1.00 96.19 103 ARG A N 1
ATOM 804 C CA . ARG A 1 103 ? -3.479 6.176 14.889 1.00 96.19 103 ARG A CA 1
ATOM 805 C C . ARG A 1 103 ? -3.158 5.029 13.933 1.00 96.19 103 ARG A C 1
ATOM 807 O O . ARG A 1 103 ? -2.049 4.508 13.974 1.00 96.19 103 ARG A O 1
ATOM 814 N N . LEU A 1 104 ? -4.081 4.663 13.041 1.00 94.81 104 LEU A N 1
ATOM 815 C CA . LEU A 1 104 ? -3.860 3.596 12.054 1.00 94.81 104 LEU A CA 1
ATOM 816 C C . LEU A 1 104 ? -2.698 3.919 11.104 1.00 94.81 104 LEU A C 1
ATOM 818 O O . LEU A 1 104 ? -1.889 3.047 10.780 1.00 94.81 104 LEU A O 1
ATOM 822 N N . THR A 1 105 ? -2.584 5.181 10.688 1.00 94.06 105 THR A N 1
ATOM 823 C CA . THR A 1 105 ? -1.456 5.654 9.877 1.00 94.06 105 THR A CA 1
ATOM 824 C C . THR A 1 105 ? -0.144 5.532 10.649 1.00 94.06 105 THR A C 1
ATOM 826 O O . THR A 1 105 ? 0.823 4.980 10.127 1.00 94.06 105 THR A O 1
ATOM 829 N N . GLN A 1 106 ? -0.117 5.972 11.910 1.00 94.00 106 GLN A N 1
ATOM 830 C CA . GLN A 1 106 ? 1.067 5.853 12.757 1.00 94.00 106 GLN A CA 1
ATOM 831 C C . GLN A 1 106 ? 1.470 4.392 12.977 1.00 94.00 106 GLN A C 1
ATOM 833 O O . GLN A 1 106 ? 2.634 4.057 12.799 1.00 94.00 106 GLN A O 1
ATOM 838 N N . TYR A 1 107 ? 0.529 3.504 13.298 1.00 93.38 107 TYR A N 1
ATOM 839 C CA . TYR A 1 107 ? 0.821 2.079 13.469 1.00 93.38 107 TYR A CA 1
ATOM 840 C C . TYR A 1 107 ? 1.324 1.434 12.177 1.00 93.38 107 TYR A C 1
ATOM 842 O O . TYR A 1 107 ? 2.212 0.593 12.220 1.00 93.38 107 TYR A O 1
ATOM 850 N N . THR A 1 108 ? 0.814 1.857 11.020 1.00 92.12 108 THR A N 1
ATOM 851 C CA . THR A 1 108 ? 1.338 1.410 9.722 1.00 92.12 108 THR A CA 1
ATOM 852 C C . THR A 1 108 ? 2.793 1.855 9.531 1.00 92.12 108 THR A C 1
ATOM 854 O O . THR A 1 108 ? 3.624 1.062 9.093 1.00 92.12 108 THR A O 1
ATOM 857 N N . PHE A 1 109 ? 3.132 3.095 9.899 1.00 90.75 109 PHE A N 1
ATOM 858 C CA . PHE A 1 109 ? 4.514 3.576 9.852 1.00 90.75 109 PHE A CA 1
ATOM 859 C C . PHE A 1 109 ? 5.430 2.893 10.871 1.00 90.75 109 PHE A C 1
ATOM 861 O O . PHE A 1 109 ? 6.578 2.612 10.531 1.00 90.75 109 PHE A O 1
ATOM 868 N N . ASP A 1 110 ? 4.943 2.592 12.078 1.00 89.12 110 ASP A N 1
ATOM 869 C CA . ASP A 1 110 ? 5.694 1.843 13.092 1.00 89.12 110 ASP A CA 1
ATOM 870 C C . ASP A 1 110 ? 6.141 0.479 12.535 1.00 89.12 110 ASP A C 1
ATOM 872 O O . ASP A 1 110 ? 7.295 0.088 12.708 1.00 89.12 110 ASP A O 1
ATOM 876 N N . GLU A 1 111 ? 5.253 -0.217 11.815 1.00 86.12 111 GLU A N 1
ATOM 877 C CA . GLU A 1 111 ? 5.546 -1.514 11.187 1.00 86.12 111 GLU A CA 1
ATOM 878 C C . GLU A 1 111 ? 6.563 -1.403 10.036 1.00 86.12 111 GLU A C 1
ATOM 880 O O . GLU A 1 111 ? 7.379 -2.303 9.839 1.00 86.12 111 GLU A O 1
ATOM 885 N N . LEU A 1 112 ? 6.572 -0.288 9.297 1.00 83.69 112 LEU A N 1
ATOM 886 C CA . LEU A 1 112 ? 7.575 -0.023 8.254 1.00 83.69 112 LEU A CA 1
ATOM 887 C C . LEU A 1 112 ? 8.948 0.354 8.830 1.00 83.69 112 LEU A C 1
ATOM 889 O O . LEU A 1 112 ? 9.981 -0.015 8.274 1.00 83.69 112 LEU A O 1
ATOM 893 N N . ALA A 1 113 ? 8.974 1.065 9.959 1.00 75.81 113 ALA A N 1
ATOM 894 C CA . ALA A 1 113 ? 10.195 1.571 10.586 1.00 75.81 113 ALA A CA 1
ATOM 895 C C . ALA A 1 113 ? 11.065 0.474 11.236 1.00 75.81 113 ALA A C 1
ATOM 897 O O . ALA A 1 113 ? 12.193 0.740 11.665 1.00 75.81 113 ALA A O 1
ATOM 898 N N . VAL A 1 114 ? 10.577 -0.771 11.290 1.00 61.16 114 VAL A N 1
ATOM 899 C CA . VAL A 1 114 ? 11.305 -1.929 11.836 1.00 61.16 114 VAL A CA 1
ATOM 900 C C . VAL A 1 114 ? 12.622 -2.193 11.085 1.00 61.16 114 VAL A C 1
ATOM 902 O O . VAL A 1 114 ? 13.550 -2.761 11.667 1.00 61.16 114 VAL A O 1
ATOM 905 N N . ASP A 1 115 ? 12.773 -1.712 9.842 1.00 54.31 115 ASP A N 1
ATOM 906 C CA . ASP A 1 115 ? 13.997 -1.885 9.044 1.00 54.31 115 ASP A CA 1
ATOM 907 C C . ASP A 1 115 ? 15.231 -1.092 9.542 1.00 54.31 115 ASP A C 1
ATOM 909 O O . ASP A 1 115 ? 16.328 -1.293 9.026 1.00 54.31 115 ASP A O 1
ATOM 913 N N . LYS A 1 116 ? 15.102 -0.237 10.576 1.00 45.88 116 LYS A N 1
ATOM 914 C CA . LYS A 1 116 ? 16.152 0.636 11.169 1.00 45.88 116 LYS A CA 1
ATOM 915 C C . LYS A 1 116 ? 16.846 1.615 10.211 1.00 45.88 116 LYS A C 1
ATOM 917 O O . LYS A 1 116 ? 17.609 2.460 10.679 1.00 45.88 116 LYS A O 1
ATOM 922 N N . THR A 1 117 ? 16.605 1.528 8.909 1.00 51.84 117 THR A N 1
ATOM 923 C CA . THR A 1 117 ? 17.154 2.433 7.895 1.00 51.84 117 THR A CA 1
ATOM 924 C C . THR A 1 117 ? 16.208 3.594 7.606 1.00 51.84 117 THR A C 1
ATOM 926 O O . THR A 1 117 ? 16.655 4.632 7.127 1.00 51.84 117 THR A O 1
ATOM 929 N N . GLY A 1 118 ? 14.913 3.435 7.913 1.00 60.56 118 GLY A N 1
ATOM 930 C CA . GLY A 1 118 ? 13.875 4.432 7.632 1.00 60.56 118 GLY A CA 1
ATOM 931 C C . GLY A 1 118 ? 13.579 4.588 6.139 1.00 60.56 118 GLY A C 1
ATOM 932 O O . GLY A 1 118 ? 12.794 5.454 5.759 1.00 60.56 118 GLY A O 1
ATOM 933 N N . TYR A 1 119 ? 14.196 3.752 5.299 1.00 62.03 119 TYR A N 1
ATOM 934 C CA . TYR A 1 119 ? 14.055 3.780 3.852 1.00 62.03 119 TYR A CA 1
ATOM 935 C C . TYR A 1 119 ? 12.592 3.573 3.453 1.00 62.03 119 TYR A C 1
ATOM 937 O O . TYR A 1 119 ? 12.002 4.425 2.795 1.00 62.03 119 TYR A O 1
ATOM 945 N N . SER A 1 120 ? 11.968 2.516 3.978 1.00 77.75 120 SER A N 1
ATOM 946 C CA . SER A 1 120 ? 10.573 2.174 3.690 1.00 77.75 120 SER A CA 1
ATOM 947 C C . SER A 1 120 ? 9.584 3.281 4.088 1.00 77.75 120 SER A C 1
ATOM 949 O O . SER A 1 120 ? 8.601 3.523 3.393 1.00 77.75 120 SER A O 1
ATOM 951 N N . THR A 1 121 ? 9.843 3.991 5.190 1.00 81.94 121 THR A N 1
ATOM 952 C CA . THR A 1 121 ? 8.979 5.083 5.666 1.00 81.94 121 THR A CA 1
ATOM 953 C C . THR A 1 121 ? 9.073 6.317 4.771 1.00 81.94 121 THR A C 1
ATOM 955 O O . THR A 1 121 ? 8.040 6.882 4.416 1.00 81.94 121 THR A O 1
ATOM 958 N N . ASN A 1 122 ? 10.287 6.727 4.393 1.00 84.69 122 ASN A N 1
ATOM 959 C CA . ASN A 1 122 ? 10.495 7.915 3.560 1.00 84.69 122 ASN A CA 1
ATOM 960 C C . ASN A 1 122 ? 9.863 7.747 2.173 1.00 84.69 122 ASN A C 1
ATOM 962 O O . ASN A 1 122 ? 9.165 8.642 1.711 1.00 84.69 122 ASN A O 1
ATOM 966 N N . GLU A 1 123 ? 10.022 6.573 1.561 1.00 86.44 123 GLU A N 1
ATOM 967 C CA . GLU A 1 123 ? 9.417 6.261 0.261 1.00 86.44 123 GLU A CA 1
ATOM 968 C C . GLU A 1 123 ? 7.882 6.346 0.312 1.00 86.44 123 GLU A C 1
ATOM 970 O O . GLU A 1 123 ? 7.249 6.953 -0.550 1.00 86.44 123 GLU A O 1
ATOM 975 N N . VAL A 1 124 ? 7.254 5.813 1.367 1.00 88.31 124 VAL A N 1
ATOM 976 C CA . VAL A 1 124 ? 5.796 5.922 1.554 1.00 88.31 124 VAL A CA 1
ATOM 977 C C . VAL A 1 124 ? 5.350 7.376 1.716 1.00 88.31 124 VAL A C 1
ATOM 979 O O . VAL A 1 124 ? 4.316 7.756 1.165 1.00 88.31 124 VAL A O 1
ATOM 982 N N . VAL A 1 125 ? 6.116 8.198 2.437 1.00 89.31 125 VAL A N 1
ATOM 983 C CA . VAL A 1 125 ? 5.832 9.634 2.580 1.00 89.31 125 VAL A CA 1
ATOM 984 C C . VAL A 1 125 ? 5.901 10.344 1.227 1.00 89.31 125 VAL A C 1
ATOM 986 O O . VAL A 1 125 ? 4.983 11.099 0.902 1.00 89.31 125 VAL A O 1
ATOM 989 N N . ASP A 1 126 ? 6.920 10.058 0.417 1.00 89.00 126 ASP A N 1
ATOM 990 C CA . ASP A 1 126 ? 7.073 10.640 -0.920 1.00 89.00 126 ASP A CA 1
ATOM 991 C C . ASP A 1 126 ? 5.901 10.253 -1.838 1.00 89.00 126 ASP A C 1
ATOM 993 O O . ASP A 1 126 ? 5.353 11.098 -2.551 1.00 89.00 126 ASP A O 1
ATOM 997 N N . TYR A 1 127 ? 5.428 9.004 -1.766 1.00 90.50 127 TYR A N 1
ATOM 998 C CA . TYR A 1 127 ? 4.238 8.573 -2.502 1.00 90.50 127 TYR A CA 1
ATOM 999 C C . TYR A 1 127 ? 2.953 9.266 -2.032 1.00 90.50 127 TYR A C 1
ATOM 1001 O O . TYR A 1 127 ? 2.134 9.659 -2.863 1.00 90.50 127 TYR A O 1
ATOM 1009 N N . ILE A 1 128 ? 2.761 9.458 -0.723 1.00 88.94 128 ILE A N 1
ATOM 1010 C CA . ILE A 1 128 ? 1.607 10.199 -0.183 1.00 88.94 128 ILE A CA 1
ATOM 1011 C C . ILE A 1 128 ? 1.637 11.664 -0.641 1.00 88.94 128 ILE A C 1
ATOM 1013 O O . ILE A 1 128 ? 0.597 12.217 -1.017 1.00 88.94 128 ILE A O 1
ATOM 1017 N N . ALA A 1 129 ? 2.816 12.289 -0.650 1.00 88.56 129 ALA A N 1
ATOM 1018 C CA . ALA A 1 129 ? 2.988 13.644 -1.163 1.00 88.56 129 ALA A CA 1
ATOM 1019 C C . ALA A 1 129 ? 2.622 13.716 -2.654 1.00 88.56 129 ALA A C 1
ATOM 1021 O O . ALA A 1 129 ? 1.796 14.541 -3.039 1.00 88.56 129 ALA A O 1
ATOM 1022 N N . ALA A 1 130 ? 3.120 12.782 -3.468 1.00 87.62 130 ALA A N 1
ATOM 1023 C CA . ALA A 1 130 ? 2.823 12.714 -4.898 1.00 87.62 130 ALA A CA 1
ATOM 1024 C C . ALA A 1 130 ? 1.324 12.536 -5.203 1.00 87.62 130 ALA A C 1
ATOM 1026 O O . ALA A 1 130 ? 0.807 13.151 -6.140 1.00 87.62 130 ALA A O 1
ATOM 1027 N N . LEU A 1 131 ? 0.611 11.744 -4.391 1.00 86.12 131 LEU A N 1
ATOM 1028 C CA . LEU A 1 131 ? -0.851 11.615 -4.472 1.00 86.12 131 LEU A CA 1
ATOM 1029 C C . LEU A 1 131 ? -1.564 12.939 -4.181 1.00 86.12 131 LEU A C 1
ATOM 1031 O O . LEU A 1 131 ? -2.590 13.226 -4.793 1.00 86.12 131 LEU A O 1
ATOM 1035 N N . SER A 1 132 ? -1.025 13.728 -3.251 1.00 85.38 132 SER A N 1
ATOM 1036 C CA . SER A 1 132 ? -1.619 14.985 -2.780 1.00 85.38 132 SER A CA 1
ATOM 1037 C C . SER A 1 132 ? -1.326 16.175 -3.699 1.00 85.38 132 SER A C 1
ATOM 1039 O O . SER A 1 132 ? -2.089 17.138 -3.718 1.00 85.38 132 SER A O 1
ATOM 1041 N N . GLU A 1 133 ? -0.231 16.123 -4.460 1.00 85.06 133 GLU A N 1
ATOM 1042 C CA . GLU A 1 133 ? 0.151 17.146 -5.443 1.00 85.06 133 GLU A CA 1
ATOM 1043 C C . GLU A 1 133 ? -0.691 17.098 -6.729 1.00 85.06 133 GLU A C 1
ATOM 1045 O O . GLU A 1 133 ? -0.730 18.075 -7.483 1.00 85.06 133 GLU A O 1
ATOM 1050 N N . GLY A 1 134 ? -1.376 15.980 -6.982 1.00 81.06 134 GLY A N 1
ATOM 1051 C CA . GLY A 1 134 ? -2.267 15.823 -8.127 1.00 81.06 134 GLY A CA 1
ATOM 1052 C C . GLY A 1 134 ? -3.482 16.749 -8.056 1.00 81.06 134 GLY A C 1
ATOM 1053 O O . GLY A 1 134 ? -4.112 16.912 -7.012 1.00 81.06 134 GLY A O 1
ATOM 1054 N N . LYS A 1 135 ? -3.867 17.335 -9.193 1.00 79.50 135 LYS A N 1
ATOM 1055 C CA . LYS A 1 135 ? -5.079 18.174 -9.302 1.00 79.50 135 LYS A CA 1
ATOM 1056 C C . LYS A 1 135 ? -6.370 17.378 -9.127 1.00 79.50 135 LYS A C 1
ATOM 1058 O O . LYS A 1 135 ? -7.407 17.941 -8.779 1.00 79.50 135 LYS A O 1
ATOM 1063 N N . ASP A 1 136 ? -6.306 16.085 -9.410 1.00 82.50 136 ASP A N 1
ATOM 1064 C CA . ASP A 1 136 ? -7.353 15.107 -9.174 1.00 82.50 136 ASP A CA 1
ATOM 1065 C C . ASP A 1 136 ? -6.723 13.745 -8.838 1.00 82.50 136 ASP A C 1
ATOM 1067 O O . ASP A 1 136 ? -5.501 13.581 -8.855 1.00 82.50 136 ASP A O 1
ATOM 1071 N N . ALA A 1 137 ? -7.562 12.755 -8.519 1.00 77.62 137 ALA A N 1
ATOM 1072 C CA . ALA A 1 137 ? -7.085 11.423 -8.159 1.00 77.62 137 ALA A CA 1
ATOM 1073 C C . ALA A 1 137 ? -6.231 10.794 -9.270 1.00 77.62 137 ALA A C 1
ATOM 1075 O O . ALA A 1 137 ? -5.217 10.171 -8.972 1.00 77.62 137 ALA A O 1
ATOM 1076 N N . LYS A 1 138 ? -6.616 10.968 -10.542 1.00 80.75 138 LYS A N 1
ATOM 1077 C CA . LYS A 1 138 ? -5.888 10.396 -11.679 1.00 80.75 138 LYS A CA 1
ATOM 1078 C C . LYS A 1 138 ? -4.498 11.019 -11.791 1.00 80.75 138 LYS A C 1
ATOM 1080 O O . LYS A 1 138 ? -3.530 10.280 -11.919 1.00 80.75 138 LYS A O 1
ATOM 1085 N N . ASP A 1 139 ? -4.412 12.340 -11.690 1.00 79.94 139 ASP A N 1
ATOM 1086 C CA . ASP A 1 139 ? -3.153 13.089 -11.709 1.00 79.94 139 ASP A CA 1
ATOM 1087 C C . ASP A 1 139 ? -2.226 12.649 -10.559 1.00 79.94 139 ASP A C 1
ATOM 1089 O O . ASP A 1 139 ? -1.046 12.376 -10.769 1.00 79.94 139 ASP A O 1
ATOM 1093 N N . GLY A 1 140 ? -2.777 12.453 -9.354 1.00 84.50 140 GLY A N 1
ATOM 1094 C CA . GLY A 1 140 ? -2.026 11.923 -8.210 1.00 84.50 140 GLY A CA 1
ATOM 1095 C C . GLY A 1 140 ? -1.494 10.503 -8.445 1.00 84.50 140 GLY A C 1
ATOM 1096 O O . GLY A 1 140 ? -0.329 10.215 -8.165 1.00 84.50 140 GLY A O 1
ATOM 1097 N N . PHE A 1 141 ? -2.312 9.609 -9.012 1.00 84.12 141 PHE A N 1
ATOM 1098 C CA . PHE A 1 141 ? -1.862 8.267 -9.396 1.00 84.12 141 PHE A CA 1
ATOM 1099 C C . PHE A 1 141 ? -0.778 8.311 -10.480 1.00 84.12 141 PHE A C 1
ATOM 1101 O O . PHE A 1 141 ? 0.207 7.576 -10.391 1.00 84.12 141 PHE A O 1
ATOM 1108 N N . ASP A 1 142 ? -0.923 9.180 -11.481 1.00 81.06 142 ASP A N 1
ATOM 1109 C CA . ASP A 1 142 ? 0.064 9.359 -12.546 1.00 81.06 142 ASP A CA 1
ATOM 1110 C C . ASP A 1 142 ? 1.424 9.823 -11.993 1.00 81.06 142 ASP A C 1
ATOM 1112 O O . ASP A 1 142 ? 2.470 9.348 -12.461 1.00 81.06 142 ASP A O 1
ATOM 1116 N N . ASN A 1 143 ? 1.429 10.687 -10.972 1.00 84.75 143 ASN A N 1
ATOM 1117 C CA . ASN A 1 143 ? 2.643 11.118 -10.273 1.00 84.75 143 ASN A CA 1
ATOM 1118 C C . ASN A 1 143 ? 3.330 9.951 -9.553 1.00 84.75 143 ASN A C 1
ATOM 1120 O O . ASN A 1 143 ? 4.524 9.721 -9.754 1.00 84.75 143 ASN A O 1
ATOM 1124 N N . VAL A 1 144 ? 2.576 9.158 -8.787 1.00 87.38 144 VAL A N 1
ATOM 1125 C CA . VAL A 1 144 ? 3.098 7.967 -8.092 1.00 87.38 144 VAL A CA 1
ATOM 1126 C C . VAL A 1 144 ? 3.701 6.961 -9.067 1.00 87.38 144 VAL A C 1
ATOM 1128 O O . VAL A 1 144 ? 4.822 6.493 -8.868 1.00 87.38 144 VAL A O 1
ATOM 1131 N N . ILE A 1 145 ? 2.994 6.656 -10.159 1.00 84.75 145 ILE A N 1
ATOM 1132 C CA . ILE A 1 145 ? 3.486 5.733 -11.189 1.00 84.75 145 ILE A CA 1
ATOM 1133 C C . ILE A 1 145 ? 4.781 6.264 -11.809 1.00 84.75 145 ILE A C 1
ATOM 1135 O O . ILE A 1 145 ? 5.693 5.496 -12.107 1.00 84.75 145 ILE A O 1
ATOM 1139 N N . THR A 1 146 ? 4.885 7.579 -11.988 1.00 81.12 146 THR A N 1
ATOM 1140 C CA . THR A 1 146 ? 6.092 8.211 -12.527 1.00 81.12 146 THR A CA 1
ATOM 1141 C C . THR A 1 146 ? 7.282 8.064 -11.572 1.00 81.12 146 THR A C 1
ATOM 1143 O O . THR A 1 146 ? 8.379 7.745 -12.033 1.00 81.12 146 THR A O 1
ATOM 1146 N N . ILE A 1 147 ? 7.082 8.223 -10.259 1.00 83.94 147 ILE A N 1
ATOM 1147 C CA . ILE A 1 147 ? 8.125 7.971 -9.249 1.00 83.94 147 ILE A CA 1
ATOM 1148 C C . ILE A 1 147 ? 8.572 6.506 -9.305 1.00 83.94 147 ILE A C 1
ATOM 1150 O O . ILE A 1 147 ? 9.764 6.245 -9.463 1.00 83.94 147 ILE A O 1
ATOM 1154 N N . LEU A 1 148 ? 7.621 5.569 -9.291 1.00 85.56 148 LEU A N 1
ATOM 1155 C CA . LEU A 1 148 ? 7.895 4.131 -9.326 1.00 85.56 148 LEU A CA 1
ATOM 1156 C C . LEU A 1 148 ? 8.693 3.726 -10.575 1.00 85.56 148 LEU A C 1
ATOM 1158 O O . LEU A 1 148 ? 9.694 3.018 -10.500 1.00 85.56 148 LEU A O 1
ATOM 1162 N N . LEU A 1 149 ? 8.302 4.232 -11.747 1.00 80.06 149 LEU A N 1
ATOM 1163 C CA . LEU A 1 149 ? 9.023 3.974 -12.993 1.00 80.06 149 LEU A CA 1
ATOM 1164 C C . LEU A 1 149 ? 10.432 4.580 -12.984 1.00 80.06 149 LEU A C 1
ATOM 1166 O O . LEU A 1 149 ? 11.362 3.949 -13.481 1.00 80.06 149 LEU A O 1
ATOM 1170 N N . ASN A 1 150 ? 10.618 5.770 -12.409 1.00 78.88 150 ASN A N 1
ATOM 1171 C CA . ASN A 1 150 ? 11.946 6.371 -12.270 1.00 78.88 150 ASN A CA 1
ATOM 1172 C C . ASN A 1 150 ? 12.848 5.581 -11.307 1.00 78.88 150 ASN A C 1
ATOM 1174 O O . ASN A 1 150 ? 14.060 5.554 -11.512 1.00 78.88 150 ASN A O 1
ATOM 1178 N N . GLN A 1 151 ? 12.293 4.923 -10.288 1.00 79.62 151 GLN A N 1
ATOM 1179 C CA . GLN A 1 151 ? 13.050 4.007 -9.428 1.00 79.62 151 GLN A CA 1
ATOM 1180 C C . GLN A 1 151 ? 13.444 2.739 -10.192 1.00 79.62 151 GLN A C 1
ATOM 1182 O O . GLN A 1 151 ? 14.609 2.344 -10.202 1.00 79.62 151 GLN A O 1
ATOM 1187 N N . TRP A 1 152 ? 12.497 2.155 -10.927 1.00 79.81 152 TRP A N 1
ATOM 1188 C CA . TRP A 1 152 ? 12.702 0.918 -11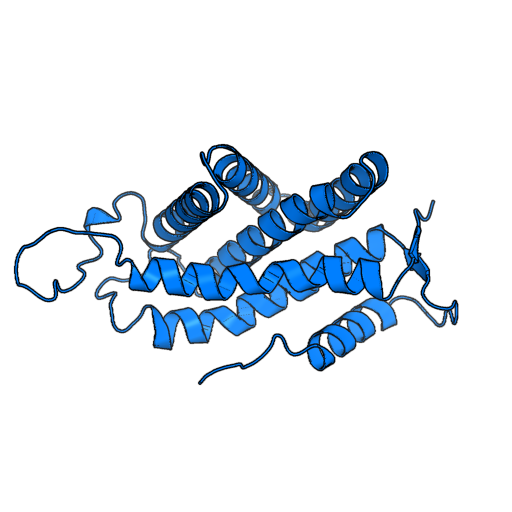.683 1.00 79.81 152 TRP A CA 1
ATOM 1189 C C . TRP A 1 152 ? 13.637 1.056 -12.879 1.00 79.81 152 TRP A C 1
ATOM 1191 O O . TRP A 1 152 ? 14.338 0.105 -13.223 1.00 79.81 152 TRP A O 1
ATOM 1201 N N . PHE A 1 153 ? 13.663 2.223 -13.518 1.00 73.25 153 PHE A N 1
ATOM 1202 C CA . PHE A 1 153 ? 14.395 2.461 -14.765 1.00 73.25 153 PHE A CA 1
ATOM 1203 C C . PHE A 1 153 ? 15.460 3.556 -14.676 1.00 73.25 153 PHE A C 1
ATOM 1205 O O . PHE A 1 153 ? 16.160 3.803 -15.658 1.00 73.25 153 PHE A O 1
ATOM 1212 N N . GLY A 1 154 ? 15.626 4.173 -13.506 1.00 68.62 154 GLY A N 1
ATOM 1213 C CA . GLY A 1 154 ? 16.540 5.287 -13.282 1.00 68.62 154 GLY A CA 1
ATOM 1214 C C . GLY A 1 154 ? 15.972 6.645 -13.715 1.00 68.62 154 GLY A C 1
ATOM 1215 O O . GLY A 1 154 ? 14.997 6.754 -14.462 1.00 68.62 154 GLY A O 1
ATOM 1216 N N . LYS A 1 155 ? 16.628 7.719 -13.253 1.00 57.25 155 LYS A N 1
ATOM 1217 C CA . LYS A 1 155 ? 16.345 9.104 -13.661 1.00 57.25 155 LYS A CA 1
ATOM 1218 C C . LYS A 1 155 ? 16.834 9.306 -15.099 1.00 57.25 155 LYS A C 1
ATOM 1220 O O . LYS A 1 155 ? 17.993 9.658 -15.272 1.00 57.25 155 LYS A O 1
ATOM 1225 N N . ASN A 1 156 ? 15.998 8.949 -16.080 1.00 50.19 156 ASN A N 1
ATOM 1226 C CA . ASN A 1 156 ? 16.024 9.276 -17.523 1.00 50.19 156 ASN A CA 1
ATOM 1227 C C . ASN A 1 156 ? 15.138 8.258 -18.275 1.00 50.19 156 ASN A C 1
ATOM 1229 O O . ASN A 1 156 ? 15.595 7.524 -19.160 1.00 50.19 156 ASN A O 1
ATOM 1233 N N . THR A 1 157 ? 13.856 8.186 -17.901 1.00 50.59 157 THR A N 1
ATOM 1234 C CA . THR A 1 157 ? 12.851 7.303 -18.528 1.00 50.59 157 THR A CA 1
ATOM 1235 C C . THR A 1 157 ? 12.658 7.569 -20.031 1.00 50.59 157 THR A C 1
ATOM 1237 O O . THR A 1 157 ? 12.138 6.708 -20.740 1.00 50.59 157 THR A O 1
ATOM 1240 N N . ASP A 1 158 ? 13.242 8.657 -20.543 1.00 42.56 158 ASP A N 1
ATOM 1241 C CA . ASP A 1 158 ? 13.560 8.952 -21.948 1.00 42.56 158 ASP A CA 1
ATOM 1242 C C . ASP A 1 158 ? 14.372 7.851 -22.675 1.00 42.56 158 ASP A C 1
ATOM 1244 O O . ASP A 1 158 ? 14.628 7.951 -23.869 1.00 42.56 158 ASP A O 1
ATOM 1248 N N . THR A 1 159 ? 14.822 6.786 -22.006 1.00 40.03 159 THR A N 1
ATOM 1249 C CA . THR A 1 159 ? 15.547 5.665 -22.644 1.00 40.03 159 THR A CA 1
ATOM 1250 C C . THR A 1 159 ? 14.777 4.348 -22.679 1.00 40.03 159 THR A C 1
ATOM 1252 O O . THR A 1 159 ? 15.244 3.380 -23.292 1.00 40.03 159 THR A O 1
ATOM 1255 N N . ILE A 1 160 ? 13.561 4.295 -22.124 1.00 48.12 160 ILE A N 1
ATOM 1256 C CA . ILE A 1 160 ? 12.669 3.154 -22.344 1.00 48.12 160 ILE A CA 1
ATOM 1257 C C . ILE A 1 160 ? 12.096 3.294 -23.756 1.00 48.12 160 ILE A C 1
ATOM 1259 O O . ILE A 1 160 ? 11.063 3.917 -23.966 1.00 48.12 160 ILE A O 1
ATOM 1263 N N . MET A 1 161 ? 12.803 2.752 -24.752 1.00 42.19 161 MET A N 1
ATOM 1264 C CA . MET A 1 161 ? 12.339 2.738 -26.140 1.00 42.19 161 MET A CA 1
ATOM 1265 C C . MET A 1 161 ? 11.041 1.934 -26.271 1.00 42.19 161 MET A C 1
ATOM 1267 O O . MET A 1 161 ? 11.063 0.727 -26.525 1.00 42.19 161 MET A O 1
ATOM 1271 N N . PHE A 1 162 ? 9.912 2.623 -26.160 1.00 48.41 162 PHE A N 1
ATOM 1272 C CA . PHE A 1 162 ? 8.620 2.132 -26.607 1.00 48.41 162 PHE A CA 1
ATOM 1273 C C . PHE A 1 162 ? 8.585 2.177 -28.128 1.00 48.41 162 PHE A C 1
ATOM 1275 O O . PHE A 1 162 ? 9.001 3.155 -28.748 1.00 48.41 162 PHE A O 1
ATOM 1282 N N . LYS A 1 163 ? 8.130 1.096 -28.760 1.00 40.53 163 LYS A N 1
ATOM 1283 C CA . LYS A 1 163 ? 7.972 1.064 -30.213 1.00 40.53 163 LYS A CA 1
ATOM 1284 C C . LYS A 1 163 ? 6.711 1.875 -30.546 1.00 40.53 163 LYS A C 1
ATOM 1286 O O . LYS A 1 163 ? 5.624 1.403 -30.217 1.00 40.53 163 LYS A O 1
ATOM 1291 N N . PRO A 1 164 ? 6.801 3.061 -31.175 1.00 44.28 164 PRO A N 1
ATOM 1292 C CA . PRO A 1 164 ? 5.602 3.801 -31.538 1.00 44.28 164 PRO A CA 1
ATOM 1293 C C . PRO A 1 164 ? 4.791 2.982 -32.544 1.00 44.28 164 PRO A C 1
ATOM 1295 O O . PRO A 1 164 ? 5.351 2.395 -33.474 1.00 44.28 164 PRO A O 1
ATOM 1298 N N . ILE A 1 165 ? 3.465 2.989 -32.393 1.00 46.34 165 ILE A N 1
ATOM 1299 C CA . ILE A 1 165 ? 2.525 2.365 -33.340 1.00 46.34 165 ILE A CA 1
ATOM 1300 C C . ILE A 1 165 ? 2.661 3.002 -34.747 1.00 46.34 165 ILE A C 1
ATOM 1302 O O . ILE A 1 165 ? 2.292 2.381 -35.739 1.00 46.34 165 ILE A O 1
ATOM 1306 N N . SER A 1 166 ? 3.265 4.196 -34.863 1.00 44.16 166 SER A N 1
ATOM 1307 C CA . SER A 1 166 ? 3.323 4.995 -36.100 1.00 44.16 166 SER A CA 1
ATOM 1308 C C . SER A 1 166 ? 4.700 5.562 -36.506 1.00 44.16 166 SER A C 1
ATOM 1310 O O . SER A 1 166 ? 4.762 6.440 -37.360 1.00 44.16 166 SER A O 1
ATOM 1312 N N . GLY A 1 167 ? 5.823 5.087 -35.956 1.00 43.06 167 GLY A N 1
ATOM 1313 C CA . GLY A 1 167 ? 7.158 5.434 -36.487 1.00 43.06 167 GLY A CA 1
ATOM 1314 C C . GLY A 1 167 ? 7.705 6.844 -36.187 1.00 43.06 167 GLY A C 1
ATOM 1315 O O . GLY A 1 167 ? 8.811 7.154 -36.622 1.00 43.06 167 GLY A O 1
ATOM 1316 N N . SER A 1 168 ? 7.014 7.684 -35.413 1.00 40.97 168 SER A N 1
ATOM 1317 C CA . SER A 1 168 ? 7.562 8.947 -34.891 1.00 40.97 168 SER A CA 1
ATOM 1318 C C . SER A 1 168 ? 8.143 8.734 -33.489 1.00 40.97 168 SER A C 1
ATOM 1320 O O . SER A 1 168 ? 7.411 8.371 -32.570 1.00 40.97 168 SER A O 1
ATOM 1322 N N . GLY A 1 169 ? 9.456 8.925 -33.333 1.00 40.38 169 GLY A N 1
ATOM 1323 C CA . GLY A 1 169 ? 10.215 8.684 -32.100 1.00 40.38 169 GLY A CA 1
ATOM 1324 C C . GLY A 1 169 ? 9.927 9.676 -30.971 1.00 40.38 169 GLY A C 1
ATOM 1325 O O . GLY A 1 169 ? 10.774 10.503 -30.655 1.00 40.38 169 GLY A O 1
ATOM 1326 N N . VAL A 1 170 ? 8.752 9.572 -30.350 1.00 38.81 170 VAL A N 1
ATOM 1327 C CA . VAL A 1 170 ? 8.459 10.218 -29.065 1.00 38.81 170 VAL A CA 1
ATOM 1328 C C . VAL A 1 170 ? 8.419 9.144 -27.983 1.00 38.81 170 VAL A C 1
ATOM 1330 O O . VAL A 1 170 ? 7.651 8.187 -28.073 1.00 38.81 170 VAL A O 1
ATOM 1333 N N . LEU A 1 171 ? 9.265 9.316 -26.970 1.00 46.28 171 LEU A N 1
ATOM 1334 C CA . LEU A 1 171 ? 9.310 8.515 -25.751 1.00 46.28 171 LEU A CA 1
ATOM 1335 C C . LEU A 1 171 ? 8.183 8.966 -24.825 1.00 46.28 171 LEU A C 1
ATOM 1337 O O . LEU A 1 171 ? 8.365 9.799 -23.946 1.00 46.28 171 LEU A O 1
ATOM 1341 N N . VAL A 1 172 ? 6.982 8.458 -25.070 1.00 50.06 172 VAL A N 1
ATOM 1342 C CA . VAL A 1 172 ? 5.895 8.556 -24.098 1.00 50.06 172 VAL A CA 1
ATOM 1343 C C . VAL A 1 172 ? 6.027 7.319 -23.222 1.00 50.06 172 VAL A C 1
ATOM 1345 O O . VAL A 1 172 ? 6.050 6.218 -23.771 1.00 50.06 172 VAL A O 1
ATOM 1348 N N . ILE A 1 173 ? 6.137 7.478 -21.894 1.00 54.53 173 ILE A N 1
ATOM 1349 C CA . ILE A 1 173 ? 5.868 6.372 -20.963 1.00 54.53 173 ILE A CA 1
ATOM 1350 C C . ILE A 1 173 ? 4.539 5.782 -21.416 1.00 54.53 173 ILE A C 1
ATOM 1352 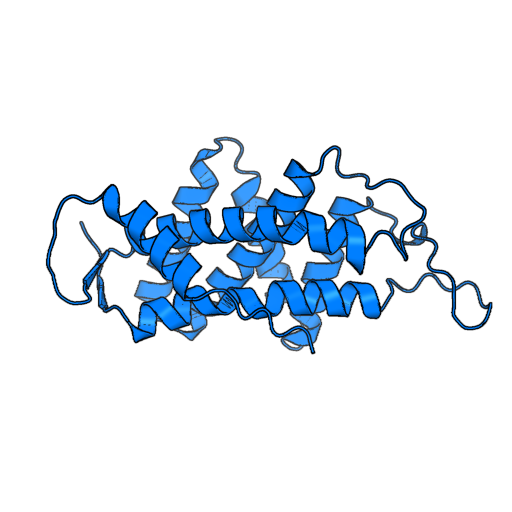O O . ILE A 1 173 ? 3.527 6.476 -21.323 1.00 54.53 173 ILE A O 1
ATOM 1356 N N . ASP A 1 174 ? 4.572 4.575 -21.984 1.00 60.03 174 ASP A N 1
ATOM 1357 C CA . ASP A 1 174 ? 3.429 4.035 -22.709 1.00 60.03 174 ASP A CA 1
ATOM 1358 C C . ASP A 1 174 ? 2.191 4.118 -21.804 1.00 60.03 174 ASP A C 1
ATOM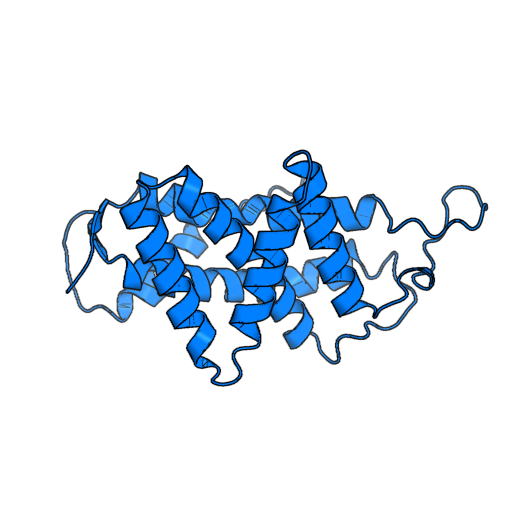 1360 O O . ASP A 1 174 ? 2.227 3.557 -20.700 1.00 60.03 174 ASP A O 1
ATOM 1364 N N . PRO A 1 175 ? 1.124 4.834 -22.214 1.00 65.69 175 PRO A N 1
ATOM 1365 C CA . PRO A 1 175 ? -0.130 4.889 -21.472 1.00 65.69 175 PRO A CA 1
ATOM 1366 C C . PRO A 1 175 ? -0.599 3.499 -21.038 1.00 65.69 175 PRO A C 1
ATOM 1368 O O . PRO A 1 175 ? -1.149 3.352 -19.960 1.00 65.69 175 PRO A O 1
ATOM 1371 N N . ILE A 1 176 ? -0.263 2.463 -21.812 1.00 64.19 176 ILE A N 1
ATOM 1372 C CA . ILE A 1 176 ? -0.530 1.062 -21.507 1.00 64.19 176 ILE A CA 1
ATOM 1373 C C . ILE A 1 176 ? 0.202 0.590 -20.237 1.00 64.19 176 ILE A C 1
ATOM 1375 O O . ILE A 1 176 ? -0.396 -0.096 -19.411 1.00 64.19 176 ILE A O 1
ATOM 1379 N N . ILE A 1 177 ? 1.481 0.938 -20.039 1.00 67.19 177 ILE A N 1
ATOM 1380 C CA . ILE A 1 177 ? 2.206 0.579 -18.807 1.00 67.19 177 ILE A CA 1
ATOM 1381 C C . ILE A 1 177 ? 1.616 1.318 -17.609 1.00 67.19 177 ILE A C 1
ATOM 1383 O O . ILE A 1 177 ? 1.418 0.695 -16.563 1.00 67.19 177 ILE A O 1
ATOM 1387 N N . LYS A 1 178 ? 1.309 2.613 -17.758 1.00 72.06 178 LYS A N 1
ATOM 1388 C CA . LYS A 1 178 ? 0.660 3.386 -16.692 1.00 72.06 178 LYS A CA 1
ATOM 1389 C C . LYS A 1 178 ? -0.697 2.798 -16.336 1.00 72.06 178 LYS A C 1
ATOM 1391 O O . LYS A 1 178 ? -0.930 2.533 -15.166 1.00 72.06 178 LYS A O 1
ATOM 1396 N N . ASP A 1 179 ? -1.524 2.486 -17.328 1.00 71.25 179 ASP A N 1
ATOM 1397 C CA . ASP A 1 179 ? -2.830 1.859 -17.134 1.00 71.25 179 ASP A CA 1
ATOM 1398 C C . ASP A 1 179 ? -2.710 0.497 -16.437 1.00 71.25 179 ASP A C 1
ATOM 1400 O O . ASP A 1 179 ? -3.526 0.174 -15.582 1.00 71.25 179 ASP A O 1
ATOM 1404 N N . PHE A 1 180 ? -1.676 -0.303 -16.719 1.00 72.06 180 PHE A N 1
ATOM 1405 C CA . PHE A 1 180 ? -1.489 -1.592 -16.041 1.00 72.06 180 PHE A CA 1
ATOM 1406 C C . PHE A 1 180 ? -1.021 -1.468 -14.600 1.00 72.06 180 PHE A C 1
ATOM 1408 O O . PHE A 1 180 ? -1.484 -2.219 -13.740 1.00 72.06 180 PHE A O 1
ATOM 1415 N N . ILE A 1 181 ? -0.089 -0.555 -14.339 1.00 75.56 181 ILE A N 1
ATOM 1416 C CA . ILE A 1 181 ? 0.340 -0.263 -12.976 1.00 75.56 181 ILE A CA 1
ATOM 1417 C C . ILE A 1 181 ? -0.850 0.333 -12.211 1.00 75.56 181 ILE A C 1
ATOM 1419 O O . ILE A 1 181 ? -1.137 -0.107 -11.105 1.00 75.56 181 ILE A O 1
ATOM 1423 N N . PHE A 1 182 ? -1.626 1.219 -12.835 1.00 76.31 182 PHE A N 1
ATOM 1424 C CA . PHE A 1 182 ? -2.872 1.747 -12.293 1.00 76.31 182 PHE A CA 1
ATOM 1425 C C . PHE A 1 182 ? -3.888 0.639 -11.990 1.00 76.31 182 PHE A C 1
ATOM 1427 O O . PHE A 1 182 ? -4.397 0.591 -10.880 1.00 76.31 182 PHE A O 1
ATOM 1434 N N . GLU A 1 183 ? -4.156 -0.294 -12.910 1.00 71.56 183 GLU A N 1
ATOM 1435 C CA . GLU A 1 183 ? -5.051 -1.442 -12.681 1.00 71.56 183 GLU A CA 1
ATOM 1436 C C . GLU A 1 183 ? -4.590 -2.306 -11.502 1.00 71.56 183 GLU A C 1
ATOM 1438 O O . GLU A 1 183 ? -5.402 -2.727 -10.679 1.00 71.56 183 GLU A O 1
ATOM 1443 N N . ALA A 1 184 ? -3.287 -2.583 -11.420 1.00 70.38 184 ALA A N 1
ATOM 1444 C CA . ALA A 1 184 ? -2.694 -3.344 -10.328 1.00 70.38 184 ALA A CA 1
ATOM 1445 C C . ALA A 1 184 ? -2.891 -2.626 -8.985 1.00 70.38 184 ALA A C 1
ATOM 1447 O O . ALA A 1 184 ? -3.296 -3.229 -7.991 1.00 70.38 184 ALA A O 1
ATOM 1448 N N . ILE A 1 185 ? -2.644 -1.324 -8.977 1.00 73.88 185 ILE A N 1
ATOM 1449 C CA . ILE A 1 185 ? -2.636 -0.494 -7.785 1.00 73.88 185 ILE A CA 1
ATOM 1450 C C . ILE A 1 185 ? -4.054 -0.121 -7.317 1.00 73.88 185 ILE A C 1
ATOM 1452 O O . ILE A 1 185 ? -4.332 -0.132 -6.119 1.00 73.88 185 ILE A O 1
ATOM 1456 N N . ALA A 1 186 ? -4.986 0.133 -8.236 1.00 67.12 186 ALA A N 1
ATOM 1457 C CA . ALA A 1 186 ? -6.373 0.503 -7.949 1.00 67.12 186 ALA A CA 1
ATOM 1458 C C . ALA A 1 186 ? -7.173 -0.611 -7.247 1.00 67.12 186 ALA A C 1
ATOM 1460 O O . ALA A 1 186 ? -8.258 -0.357 -6.728 1.00 67.12 186 ALA A O 1
ATOM 1461 N N . LEU A 1 187 ? -6.653 -1.843 -7.208 1.00 60.56 187 LEU A N 1
ATOM 1462 C CA . LEU A 1 187 ? -7.247 -2.970 -6.482 1.00 60.56 187 LEU A CA 1
ATOM 1463 C C . LEU A 1 187 ? -6.822 -3.040 -5.003 1.00 60.56 187 LEU A C 1
ATOM 1465 O O . LEU A 1 187 ? -7.472 -3.730 -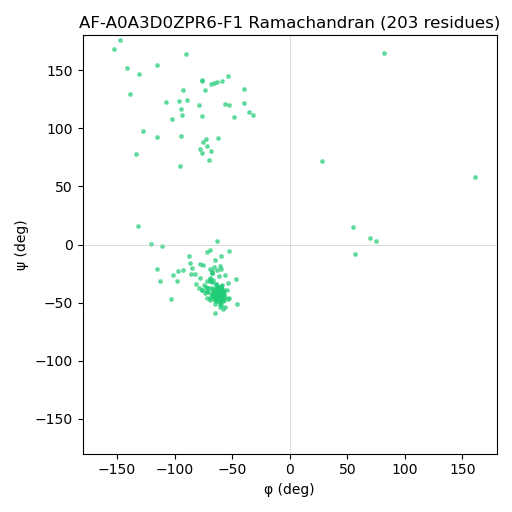4.211 1.00 60.56 187 LEU A O 1
ATOM 1469 N N . ALA A 1 188 ? -5.759 -2.334 -4.614 1.00 61.62 188 ALA A N 1
ATOM 1470 C CA . ALA A 1 188 ? -5.230 -2.341 -3.250 1.00 61.62 188 ALA A CA 1
ATOM 1471 C C . ALA A 1 188 ? -6.098 -1.6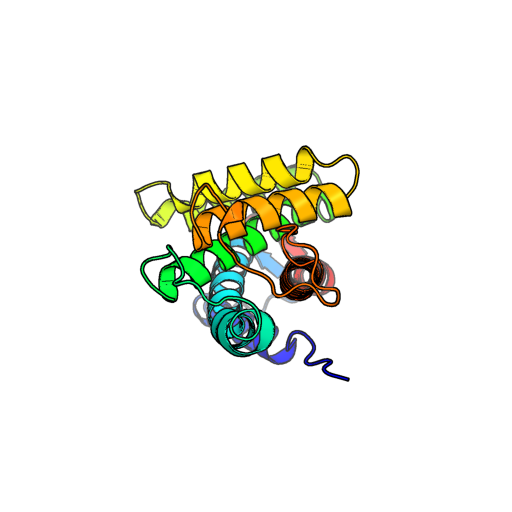59 -2.171 1.00 61.62 188 ALA A C 1
ATOM 1473 O O . ALA A 1 188 ? -6.073 -2.147 -1.039 1.00 61.62 188 ALA A O 1
ATOM 1474 N N . PRO A 1 189 ? -6.938 -0.642 -2.463 1.00 62.91 189 PRO A N 1
ATOM 1475 C CA . PRO A 1 189 ? -7.831 -0.029 -1.471 1.00 62.91 189 PRO A CA 1
ATOM 1476 C C . PRO A 1 189 ? -8.909 -0.974 -0.893 1.00 62.91 189 PRO A C 1
ATOM 1478 O O . PRO A 1 189 ? -9.759 -0.586 -0.106 1.00 62.91 189 PRO A O 1
ATOM 1481 N N . THR A 1 190 ? -8.945 -2.251 -1.254 1.00 77.1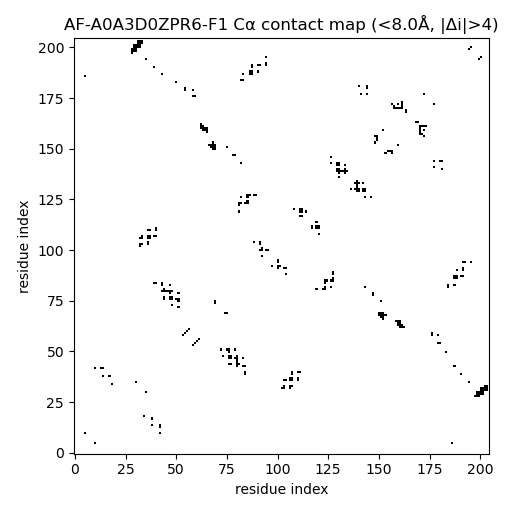9 190 THR A N 1
ATOM 1482 C CA . THR A 1 190 ? -10.006 -3.148 -0.767 1.00 77.19 190 THR A CA 1
ATOM 1483 C C . THR A 1 190 ? -9.796 -3.628 0.673 1.00 77.19 190 THR A C 1
ATOM 1485 O O . THR A 1 190 ? -10.750 -4.102 1.298 1.00 77.19 190 THR A O 1
ATOM 1488 N N . PHE A 1 191 ? -8.584 -3.498 1.229 1.00 84.75 191 PHE A N 1
ATOM 1489 C CA . PHE A 1 191 ? -8.285 -3.967 2.585 1.00 84.75 191 PHE A CA 1
ATOM 1490 C C . PHE A 1 191 ? -9.071 -3.191 3.646 1.00 84.75 191 PHE A C 1
ATOM 1492 O O . PHE A 1 191 ? -9.852 -3.791 4.383 1.00 84.75 191 PHE A O 1
ATOM 1499 N N . TRP A 1 192 ? -8.910 -1.867 3.709 1.00 87.31 192 TRP A N 1
ATOM 1500 C CA . TRP A 1 192 ? -9.531 -1.055 4.759 1.00 87.31 192 TRP A CA 1
ATOM 1501 C C . TRP A 1 192 ? -11.052 -0.992 4.638 1.00 87.31 192 TRP A C 1
ATOM 1503 O O . TRP A 1 192 ? -11.735 -0.980 5.661 1.00 87.31 192 TRP A O 1
ATOM 1513 N N . ASP A 1 193 ? -11.589 -1.056 3.417 1.00 87.25 193 ASP A N 1
ATOM 1514 C CA . ASP A 1 193 ? -13.027 -1.232 3.190 1.00 87.25 193 ASP A CA 1
ATOM 1515 C C . ASP A 1 193 ? -13.536 -2.551 3.787 1.00 87.25 193 ASP A C 1
ATOM 1517 O O . ASP A 1 193 ? -14.555 -2.571 4.481 1.00 87.25 193 ASP A O 1
ATOM 1521 N N . THR A 1 194 ? -12.807 -3.651 3.566 1.00 84.38 194 THR A N 1
ATOM 1522 C CA . THR A 1 194 ? -13.151 -4.963 4.135 1.00 84.38 194 THR A CA 1
ATOM 1523 C C . THR A 1 194 ? -13.070 -4.928 5.657 1.00 84.38 194 THR A C 1
ATOM 1525 O O . THR A 1 194 ? -14.002 -5.361 6.329 1.00 84.38 194 THR A O 1
ATOM 1528 N N . ILE A 1 195 ? -11.995 -4.360 6.211 1.00 86.81 195 ILE A N 1
ATOM 1529 C CA . ILE A 1 195 ? -11.822 -4.230 7.659 1.00 86.81 195 ILE A CA 1
ATOM 1530 C C . ILE A 1 195 ? -12.955 -3.409 8.274 1.00 86.81 195 ILE A C 1
ATOM 1532 O O . ILE A 1 195 ? -13.572 -3.859 9.233 1.00 86.81 195 ILE A O 1
ATOM 1536 N N . LYS A 1 196 ? -13.287 -2.248 7.703 1.00 86.50 196 LYS A N 1
ATOM 1537 C CA . LYS A 1 196 ? -14.372 -1.389 8.193 1.00 86.50 196 LYS A CA 1
ATOM 1538 C C . LYS A 1 196 ? -15.750 -2.055 8.091 1.00 86.50 196 LYS A C 1
ATOM 1540 O O . LYS A 1 196 ? -16.614 -1.795 8.926 1.00 86.50 196 LYS A O 1
ATOM 1545 N N . GLY A 1 197 ? -15.976 -2.872 7.061 1.00 86.69 197 GLY A N 1
ATOM 1546 C CA . GLY A 1 197 ? -17.238 -3.587 6.858 1.00 86.69 197 GLY A CA 1
ATOM 1547 C C . GLY A 1 197 ? -17.416 -4.798 7.779 1.00 86.69 197 GLY A C 1
ATOM 1548 O O . GLY A 1 197 ? -18.518 -5.041 8.281 1.00 86.69 197 GLY A O 1
ATOM 1549 N N . ASP A 1 198 ? -16.339 -5.545 8.021 1.00 85.06 198 ASP A N 1
ATOM 1550 C CA . ASP A 1 198 ? -16.387 -6.816 8.747 1.00 85.06 198 ASP A CA 1
ATOM 1551 C C . ASP A 1 198 ? -16.039 -6.676 10.238 1.00 85.06 198 ASP A C 1
ATOM 1553 O O . ASP A 1 198 ? -16.496 -7.505 11.032 1.00 85.06 198 ASP A O 1
ATOM 1557 N N . TYR A 1 199 ? -15.310 -5.625 10.634 1.00 86.06 199 TYR A N 1
ATOM 1558 C CA . TYR A 1 199 ? -14.774 -5.449 11.984 1.00 86.06 199 TYR A CA 1
ATOM 1559 C C . TYR A 1 199 ? -15.059 -4.063 12.576 1.00 86.06 199 TYR A C 1
ATOM 1561 O O . TYR A 1 199 ? -15.065 -3.035 11.903 1.00 86.06 199 TYR A O 1
ATOM 1569 N N . LYS A 1 200 ? -15.242 -4.033 13.895 1.00 89.00 200 LYS A N 1
ATOM 1570 C CA . LYS A 1 200 ? -15.167 -2.835 14.723 1.00 89.00 200 LYS A CA 1
ATOM 1571 C C . LYS A 1 200 ? -13.743 -2.719 15.264 1.00 89.00 200 LYS A C 1
ATOM 1573 O O . LYS A 1 200 ? -13.325 -3.524 16.098 1.00 89.00 200 LYS A O 1
ATOM 1578 N N . LEU A 1 201 ? -13.035 -1.702 14.785 1.00 90.06 201 LEU A N 1
ATOM 1579 C CA . LEU A 1 201 ? -11.684 -1.391 15.233 1.00 90.06 201 LEU A CA 1
ATOM 1580 C C . LEU A 1 201 ? -11.688 -0.714 16.605 1.00 90.06 201 LEU A C 1
ATOM 1582 O O . LEU A 1 201 ? -12.568 0.105 16.889 1.00 90.06 201 LEU A O 1
ATOM 1586 N N . TYR A 1 202 ? -10.712 -1.061 17.440 1.00 89.44 202 TYR A N 1
ATOM 1587 C CA . TYR A 1 202 ? -10.492 -0.432 18.740 1.00 89.44 202 TYR A CA 1
ATOM 1588 C C . TYR A 1 202 ? -8.998 -0.268 19.037 1.00 89.44 202 TYR A C 1
ATOM 1590 O O . TYR A 1 202 ? -8.171 -1.050 18.575 1.00 89.44 202 TYR A O 1
ATOM 1598 N N . GLU A 1 203 ? -8.668 0.747 19.829 1.00 88.56 203 GLU A N 1
ATOM 1599 C CA . GLU A 1 203 ? -7.321 0.970 20.351 1.00 88.56 203 GLU A CA 1
ATOM 1600 C C . GLU A 1 203 ? -7.075 0.036 21.544 1.00 88.56 203 GLU A C 1
ATOM 1602 O O . GLU A 1 203 ? -7.814 0.086 22.532 1.00 88.56 203 GLU A O 1
ATOM 1607 N N . ASN A 1 204 ? -6.065 -0.833 21.457 1.00 74.69 204 ASN A N 1
ATOM 1608 C CA . ASN A 1 204 ? -5.614 -1.637 22.589 1.00 74.69 204 ASN A CA 1
ATOM 1609 C C . ASN A 1 204 ? -4.419 -0.956 23.273 1.00 74.69 204 ASN A C 1
ATOM 1611 O O . ASN A 1 204 ? -3.422 -0.642 22.619 1.00 74.69 204 ASN A O 1
ATOM 1615 N N . SER A 1 205 ? -4.557 -0.702 24.577 1.00 56.56 205 SER A N 1
ATOM 1616 C CA . SER A 1 205 ? -3.562 -0.024 25.425 1.00 56.56 205 SER A CA 1
ATOM 1617 C C . SER A 1 205 ? -2.349 -0.893 25.741 1.00 56.56 205 SER A C 1
ATOM 1619 O O . SER A 1 205 ? -2.539 -2.110 25.968 1.00 56.56 205 SER A O 1
#

Solvent-accessible surface area (backbone atoms only — not comparable to full-atom values): 11529 Å² total; per-residue (Å²): 141,84,82,79,60,81,52,63,64,58,51,48,51,51,47,47,60,60,42,64,78,55,74,90,72,96,50,89,48,60,40,44,38,58,58,51,22,49,40,49,54,55,52,42,38,54,47,24,51,66,45,37,61,54,44,46,64,72,57,37,51,86,51,45,83,64,78,64,56,41,90,45,73,66,54,57,14,47,55,49,14,36,50,42,48,25,48,37,48,61,44,35,63,77,73,38,60,68,73,59,22,52,50,41,44,48,40,38,44,55,64,42,41,71,74,77,72,46,58,62,43,53,54,23,51,54,38,42,50,33,41,66,71,26,94,43,73,66,49,4,50,53,42,35,53,49,52,53,48,32,57,38,52,31,96,57,63,80,66,50,63,51,81,53,98,78,78,62,94,65,68,56,82,50,66,67,51,52,51,50,52,45,58,61,50,73,60,50,58,53,56,64,56,48,44,64,73,64,33,51,73,43,88,77,131

Secondary structure (DSSP, 8-state):
-------HHHHHHHHHHHHTTS-----TTEEEHHHHHHHHHHHHHHHHHHHHHHIIIIIITTT--SPPSSSSHHHHHHHHHHHHHHHHHHHHHHHS-HHHHHHHHHHHHHHHGGGSS-HHHHHHHHHHHHHHHSSSHHHHHHHHHHHHHHHHH-S-GGGS----TTS-------HHHHHHHHHHHTTTTHHHHHHHHH-EEE---

Foldseek 3Di:
DPCPAPPVVVLVVLLVVLCVVPPDDPDAQADELLSLLLSLLVVLLVLLLVCQVCLVPPQAVVFFPDAWPPPDSSVLSLLLSLLLLLVLLVVLCVQDDPVSSVVSNVSNQVSQCPVVPCPSVVSSVVLNVLCVPAPDNLSSLLSSVVVSSCNGHNPPLVPRDGPDPPPDDDSDPPVSSSVVSCVSSVSSNVSVVCSSVRHDYDHDD

Organism: NCBI:txid2053526

Mean predicted aligned error: 10.42 Å

Sequence (205 aa):
MINKRFDLKKLKDLLNEALEEQKKVDLGKLLDERTASKAFVAITMKNASNMWPDIKAKRMAPYVRGKLVTETDEVASLDLGLVLIALGINQIGNLFPKEQAERLTQYTFDELAVDKTGYSTNEVVDYIAALSEGKDAKDGFDNVITILLNQWFGKNTDTIMFKPISGSGVLVIDPIIKDFIFEAIALAPTFWDTIKGDYKLYENS

Nearest PDB structures (foldseek):
  6y7f-assembly1_A  TM=2.026E-01  e=7.211E-01  Homo sapiens
  8xqx-assembly1_O  TM=2.290E-01  e=6.640E+00  Chlamydomonas reinhardtii

pLDDT: mean 73.27, std 17.15, range [27.16, 96.19]

Radius of gyration: 18.22 Å; Cα contacts (8 Å, |Δi|>4): 204; chains: 1; bounding box: 36×36×62 Å